Protein AF-A0AAJ7SZJ9-F1 (afdb_monomer_lite)

Secondary structure (DSSP, 8-state):
-------------------SSSSSSTT--------SS-HHHHHHHHHHHHHHHHHT--HHHHHHHHHHHH--SSPPPHHHHHHHHHHHHHHS--SPPPP--PPP-HHHHHHHHHHHHHH-TTS-HHHHHHHHT--HHHHHHHIIIII-SS---SSHHHHTT---------------------------------------------

Sequence (206 aa):
MPRGAKMQPRGAKGKEEAAEEEAGAANATAAVDTSAYSVEERLVASVWVHERRHTGDTLAGLRTRFVARFGREAAPTKASLLKWERKTFATGSVRDLPRCGRASTRRATCAAVAESVRRYPGKSTRQRSAELGVPRSTMKDHIKKDLQGGGEVRQQEDQQRRLPVLYSGSPQSRLEPNTAAPGAAADDVGDGGGAGDAEGTPRLDA

Foldseek 3Di:
DDDDDDDDDDDDDDDPDDPPDPDPPPDPPPQDQPDPDDQVLLVVLLVCLVCCVVVVDDPVNSQVVSCVVPVDPDGDDPVSSVVSNCCCVVPVGSGDDRPDDPDDPLVVLLVLLVVVCVVCVPDDLVRSCVVSVNDSVSSVCSCVPPPVPDDDPPPPVVVVVPDPPPDDDDDDDDDDDDDDDDDDDDDDDDDDDDDDDDDDDDDDDD

Radius of gyration: 37.74 Å; chains: 1; bounding box: 96×103×86 Å

Structure (mmCIF, N/CA/C/O backbone):
data_AF-A0AAJ7SZJ9-F1
#
_entry.id   AF-A0AAJ7SZJ9-F1
#
loop_
_atom_site.group_PDB
_atom_site.id
_atom_site.type_symbol
_atom_site.label_atom_id
_atom_site.label_alt_id
_atom_site.label_comp_id
_atom_site.label_asym_id
_atom_site.label_entity_id
_atom_site.label_seq_id
_atom_site.pdbx_PDB_ins_code
_atom_site.Cartn_x
_atom_site.Cartn_y
_atom_site.Cartn_z
_atom_site.occupancy
_atom_site.B_iso_or_equiv
_atom_site.auth_seq_id
_atom_site.auth_comp_id
_atom_site.auth_asym_id
_atom_site.auth_atom_id
_atom_site.pdbx_PDB_model_num
ATOM 1 N N . MET A 1 1 ? -40.702 -58.062 -15.358 1.00 42.38 1 MET A N 1
ATOM 2 C CA . MET A 1 1 ? -39.792 -58.420 -16.470 1.00 42.38 1 MET A CA 1
ATOM 3 C C . MET A 1 1 ? -38.971 -57.186 -16.846 1.00 42.38 1 MET A C 1
ATOM 5 O O . MET A 1 1 ? -39.561 -56.240 -17.354 1.00 42.38 1 MET A O 1
ATOM 9 N N . PRO A 1 2 ? -37.667 -57.136 -16.518 1.00 56.03 2 PRO A N 1
ATOM 10 C CA . PRO A 1 2 ? -36.808 -55.968 -16.719 1.00 56.03 2 PRO A CA 1
ATOM 11 C C . PRO A 1 2 ? -36.108 -56.006 -18.088 1.00 56.03 2 PRO A C 1
ATOM 13 O O . PRO A 1 2 ? -35.749 -57.078 -18.573 1.00 56.03 2 PRO A O 1
ATOM 16 N N . ARG A 1 3 ? -35.857 -54.842 -18.698 1.00 50.84 3 ARG A N 1
ATOM 17 C CA . ARG A 1 3 ? -34.932 -54.716 -19.835 1.00 50.84 3 ARG A CA 1
ATOM 18 C C . ARG A 1 3 ? -33.984 -53.531 -19.639 1.00 50.84 3 ARG A C 1
ATOM 20 O O . ARG A 1 3 ? -34.345 -52.389 -19.874 1.00 50.84 3 ARG A O 1
ATOM 27 N N . GLY A 1 4 ? -32.756 -53.871 -19.243 1.00 45.97 4 GLY A N 1
ATOM 28 C CA . GLY A 1 4 ? -31.534 -53.381 -19.884 1.00 45.97 4 GLY A CA 1
ATOM 29 C C . GLY A 1 4 ? -31.072 -51.958 -19.582 1.00 45.97 4 GLY A C 1
ATOM 30 O O . GLY A 1 4 ? -31.024 -51.133 -20.489 1.00 45.97 4 GLY A O 1
ATOM 31 N N . ALA A 1 5 ? -30.599 -51.714 -18.359 1.00 52.47 5 ALA A N 1
ATOM 32 C CA . ALA A 1 5 ? -29.667 -50.625 -18.086 1.00 52.47 5 ALA A CA 1
ATOM 33 C C . ALA A 1 5 ? -28.307 -50.933 -18.745 1.00 52.47 5 ALA A C 1
ATOM 35 O O . ALA A 1 5 ? -27.629 -51.890 -18.368 1.00 52.47 5 ALA A O 1
ATOM 36 N N . LYS A 1 6 ? -27.904 -50.135 -19.741 1.00 59.94 6 LYS A N 1
ATOM 37 C CA . LYS A 1 6 ? -26.539 -50.157 -20.286 1.00 59.94 6 LYS A CA 1
ATOM 38 C C . LYS A 1 6 ? -25.666 -49.206 -19.474 1.00 59.94 6 LYS A C 1
ATOM 40 O O . LYS A 1 6 ? -25.685 -47.996 -19.663 1.00 59.94 6 LYS A O 1
ATOM 45 N N . MET A 1 7 ? -24.917 -49.806 -18.560 1.00 52.09 7 MET A N 1
ATOM 46 C CA . MET A 1 7 ? -23.831 -49.208 -17.796 1.00 52.09 7 MET A CA 1
ATOM 47 C C . MET A 1 7 ? -22.624 -49.029 -18.730 1.00 52.09 7 MET A C 1
ATOM 49 O O . MET A 1 7 ? -22.089 -50.015 -19.232 1.00 52.09 7 MET A O 1
ATOM 53 N N . GLN A 1 8 ? -22.222 -47.786 -19.009 1.00 54.16 8 GLN A N 1
ATOM 54 C CA . GLN A 1 8 ? -20.944 -47.497 -19.669 1.00 54.16 8 GLN A CA 1
ATOM 55 C C . GLN A 1 8 ? -19.871 -47.189 -18.612 1.00 54.16 8 GLN A C 1
ATOM 57 O O . GLN A 1 8 ? -20.164 -46.483 -17.643 1.00 54.16 8 GLN A O 1
ATOM 62 N N . PRO A 1 9 ? -18.643 -47.719 -18.757 1.00 53.47 9 PRO A N 1
ATOM 63 C CA . PRO A 1 9 ? -17.587 -47.524 -17.779 1.00 53.47 9 PRO A CA 1
ATOM 64 C C . PRO A 1 9 ? -16.933 -46.142 -17.870 1.00 53.47 9 PRO A C 1
ATOM 66 O O . PRO A 1 9 ? -16.727 -45.563 -18.934 1.00 53.47 9 PRO A O 1
ATOM 69 N N . ARG A 1 10 ? -16.584 -45.674 -16.672 1.00 48.41 10 ARG A N 1
ATOM 70 C CA . ARG A 1 10 ? -15.854 -44.460 -16.310 1.00 48.41 10 ARG A CA 1
ATOM 71 C C . ARG A 1 10 ? -14.581 -44.268 -17.139 1.00 48.41 10 ARG A C 1
ATOM 73 O O . ARG A 1 10 ? -13.606 -44.992 -16.963 1.00 48.41 10 ARG A O 1
ATOM 80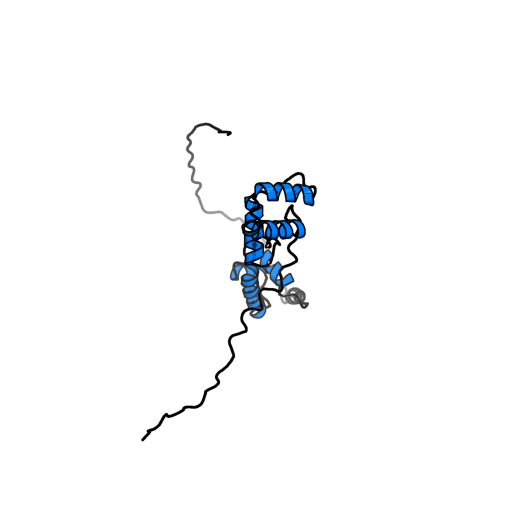 N N . GLY A 1 11 ? -14.570 -43.222 -17.959 1.00 40.56 11 GLY A N 1
ATOM 81 C CA . GLY A 1 11 ? -13.348 -42.630 -18.488 1.00 40.56 11 GLY A CA 1
ATOM 82 C C . GLY A 1 11 ? -12.753 -41.670 -17.464 1.00 40.56 11 GLY A C 1
ATOM 83 O O . GLY A 1 11 ? -13.259 -40.567 -17.279 1.00 40.56 11 GLY A O 1
ATOM 84 N N . ALA A 1 12 ? -11.682 -42.097 -16.800 1.00 51.53 12 ALA A N 1
ATOM 85 C CA . ALA A 1 12 ? -10.757 -41.200 -16.127 1.00 51.53 12 ALA A CA 1
ATOM 86 C C . ALA A 1 12 ? -10.018 -40.370 -17.192 1.00 51.53 12 ALA A C 1
ATOM 88 O O . ALA A 1 12 ? -9.294 -40.923 -18.018 1.00 51.53 12 ALA A O 1
ATOM 89 N N . LYS A 1 13 ? -10.208 -39.051 -17.182 1.00 45.00 13 LYS A N 1
ATOM 90 C CA . LYS A 1 13 ? -9.329 -38.079 -17.845 1.00 45.00 13 LYS A CA 1
ATOM 91 C C . LYS A 1 13 ? -8.899 -37.047 -16.802 1.00 45.00 13 LYS A C 1
ATOM 93 O O . LYS A 1 13 ? -9.700 -36.703 -15.936 1.00 45.00 13 LYS A O 1
ATOM 98 N N . GLY A 1 14 ? -7.611 -36.693 -16.854 1.00 38.97 14 GLY A N 1
ATOM 99 C CA . GLY A 1 14 ? -6.837 -35.926 -15.866 1.00 38.97 14 GLY A CA 1
ATOM 100 C C . GLY A 1 14 ? -7.541 -34.666 -15.360 1.00 38.97 14 GLY A C 1
ATOM 101 O O . GLY A 1 14 ? -8.360 -34.087 -16.056 1.00 38.97 14 GLY A O 1
ATOM 102 N N . LYS A 1 15 ? -7.332 -34.200 -14.126 1.00 44.66 15 LYS A N 1
ATOM 103 C CA . LYS A 1 15 ? -6.090 -34.147 -13.334 1.00 44.66 15 LYS A CA 1
ATOM 104 C C . LYS A 1 15 ? -4.908 -33.534 -14.091 1.00 44.66 15 LYS A C 1
ATOM 106 O O . LYS A 1 15 ? -3.813 -34.070 -14.073 1.00 44.66 15 LYS A O 1
ATOM 111 N N . GLU A 1 16 ? -5.165 -32.404 -14.733 1.00 42.72 16 GLU A N 1
ATOM 112 C CA . GLU A 1 16 ? -4.150 -31.443 -15.167 1.00 42.72 16 GLU A CA 1
ATOM 113 C C . GLU A 1 16 ? -4.841 -30.084 -15.321 1.00 42.72 16 GLU A C 1
ATOM 115 O O . GLU A 1 16 ? -5.282 -29.723 -16.397 1.00 42.72 16 GLU A O 1
ATOM 120 N N . GLU A 1 17 ? -5.061 -29.400 -14.198 1.00 43.12 17 GLU A N 1
ATOM 121 C CA . GLU A 1 17 ? -5.279 -27.944 -14.119 1.00 43.12 17 GLU A CA 1
ATOM 122 C C . GLU A 1 17 ? -5.266 -27.562 -12.630 1.00 43.12 17 GLU A C 1
ATOM 124 O O . GLU A 1 17 ? -6.268 -27.263 -11.988 1.00 43.12 17 GLU A O 1
ATOM 129 N N . ALA A 1 18 ? -4.088 -27.719 -12.033 1.00 39.06 18 ALA A N 1
ATOM 130 C CA . ALA A 1 18 ? -3.741 -27.208 -10.711 1.00 39.06 18 ALA A CA 1
ATOM 131 C C . ALA A 1 18 ? -2.241 -26.896 -10.733 1.00 39.06 18 ALA A C 1
ATOM 133 O O . ALA A 1 18 ? -1.441 -27.570 -10.091 1.00 39.06 18 ALA A O 1
ATOM 134 N N . ALA A 1 19 ? -1.847 -25.953 -11.591 1.00 41.78 19 ALA A N 1
ATOM 135 C CA . ALA A 1 19 ? -0.465 -25.495 -11.708 1.00 41.78 19 ALA A CA 1
ATOM 136 C C . ALA A 1 19 ? -0.382 -24.075 -12.300 1.00 41.78 19 ALA A C 1
ATOM 138 O O . ALA A 1 19 ? 0.468 -23.803 -13.134 1.00 41.78 19 ALA A O 1
ATOM 139 N N . GLU A 1 20 ? -1.253 -23.159 -11.874 1.00 42.53 20 GLU A N 1
ATOM 140 C CA . GLU A 1 20 ? -1.079 -21.717 -12.116 1.00 42.53 20 GLU A CA 1
ATOM 141 C C . GLU A 1 20 ? -1.444 -20.912 -10.856 1.00 42.53 20 GLU A C 1
ATOM 143 O O . GLU A 1 20 ? -2.286 -20.024 -10.882 1.00 42.53 20 GLU A O 1
ATOM 148 N N . GLU A 1 21 ? -0.823 -21.220 -9.712 1.00 44.91 21 GLU A N 1
ATOM 149 C CA . GLU A 1 21 ? -0.920 -20.354 -8.520 1.00 44.91 21 GLU A CA 1
ATOM 150 C C . GLU A 1 21 ? 0.342 -20.392 -7.635 1.00 44.91 21 GLU A C 1
ATOM 152 O O . GLU A 1 21 ? 0.270 -20.317 -6.419 1.00 44.91 21 GLU A O 1
ATOM 157 N N . GLU A 1 22 ? 1.536 -20.524 -8.219 1.00 44.66 22 GLU A N 1
ATOM 158 C CA . GLU A 1 22 ? 2.788 -20.650 -7.439 1.00 44.66 22 GLU A CA 1
ATOM 159 C C . GLU A 1 22 ? 3.960 -19.911 -8.120 1.00 44.66 22 GLU A C 1
ATOM 161 O O . GLU A 1 22 ? 5.079 -20.398 -8.225 1.00 44.66 22 GLU A O 1
ATOM 166 N N . ALA A 1 23 ? 3.713 -18.703 -8.641 1.00 38.69 23 ALA A N 1
ATOM 167 C CA . ALA A 1 23 ? 4.777 -17.860 -9.216 1.00 38.69 23 ALA A CA 1
ATOM 168 C C . ALA A 1 23 ? 4.758 -16.392 -8.742 1.00 38.69 23 ALA A C 1
ATOM 170 O O . ALA A 1 23 ? 5.528 -15.569 -9.238 1.00 38.69 23 ALA A O 1
ATOM 171 N N . GLY A 1 24 ? 3.903 -16.046 -7.772 1.00 35.88 24 GLY A N 1
ATOM 172 C CA . GLY A 1 24 ? 3.790 -14.683 -7.230 1.00 35.88 24 GLY A CA 1
ATOM 173 C C . GLY A 1 24 ? 4.466 -14.453 -5.872 1.00 35.88 24 GLY A C 1
ATOM 174 O O . GLY A 1 24 ? 4.669 -13.305 -5.483 1.00 35.88 24 GLY A O 1
ATOM 175 N N . ALA A 1 25 ? 4.827 -15.511 -5.141 1.00 39.19 25 ALA A N 1
ATOM 176 C CA . ALA A 1 25 ? 5.216 -15.398 -3.730 1.00 39.19 25 ALA A CA 1
ATOM 177 C C . ALA A 1 25 ? 6.708 -15.084 -3.491 1.00 39.19 25 ALA A C 1
ATOM 179 O O . ALA A 1 25 ? 7.088 -14.674 -2.396 1.00 39.19 25 ALA A O 1
ATOM 180 N N . ALA A 1 26 ? 7.570 -15.232 -4.500 1.00 38.69 26 ALA A N 1
ATOM 181 C CA . ALA A 1 26 ? 9.015 -15.322 -4.277 1.00 38.69 26 ALA A CA 1
ATOM 182 C C . ALA A 1 26 ? 9.789 -13.987 -4.248 1.00 38.69 26 ALA A C 1
ATOM 184 O O . ALA A 1 26 ? 11.017 -14.010 -4.245 1.00 38.69 26 ALA A O 1
ATOM 185 N N . ASN A 1 27 ? 9.141 -12.814 -4.226 1.00 45.00 27 ASN A N 1
ATOM 186 C CA . ASN A 1 27 ? 9.906 -11.566 -4.069 1.00 45.00 27 ASN A CA 1
ATOM 187 C C . ASN A 1 27 ? 9.167 -10.412 -3.380 1.00 45.00 27 ASN A C 1
ATOM 189 O O . ASN A 1 27 ? 9.369 -9.240 -3.698 1.00 45.00 27 ASN A O 1
ATOM 193 N N . ALA A 1 28 ? 8.332 -10.725 -2.389 1.00 44.75 28 ALA A N 1
ATOM 194 C CA . ALA A 1 28 ? 7.962 -9.732 -1.389 1.00 44.75 28 ALA A CA 1
ATOM 195 C C . ALA A 1 28 ? 9.144 -9.569 -0.420 1.00 44.75 28 ALA A C 1
ATOM 197 O O . ALA A 1 28 ? 9.142 -10.125 0.677 1.00 44.75 28 ALA A O 1
ATOM 198 N N . THR A 1 29 ? 10.180 -8.831 -0.837 1.00 46.66 29 THR A N 1
ATOM 199 C CA . THR A 1 29 ? 11.183 -8.265 0.080 1.00 46.66 29 THR A CA 1
ATOM 200 C C . THR A 1 29 ? 10.451 -7.762 1.313 1.00 46.66 29 THR A C 1
ATOM 202 O O . THR A 1 29 ? 9.531 -6.960 1.141 1.00 46.66 29 THR A O 1
ATOM 205 N N . ALA A 1 30 ? 10.801 -8.284 2.496 1.00 54.62 30 ALA A N 1
ATOM 206 C CA . ALA A 1 30 ? 10.103 -8.057 3.758 1.00 54.62 30 ALA A CA 1
ATOM 207 C C . ALA A 1 30 ? 9.683 -6.589 3.875 1.00 54.62 30 ALA A C 1
ATOM 209 O O . ALA A 1 30 ? 10.505 -5.724 4.175 1.00 54.62 30 ALA A O 1
ATOM 210 N N . ALA A 1 31 ? 8.423 -6.307 3.533 1.00 61.34 31 ALA A N 1
ATOM 211 C CA . ALA A 1 31 ? 7.922 -4.950 3.497 1.00 61.34 31 ALA A CA 1
ATOM 212 C C . ALA A 1 31 ? 8.041 -4.428 4.924 1.00 61.34 31 ALA A C 1
ATOM 214 O O . ALA A 1 31 ? 7.405 -4.966 5.834 1.00 61.34 31 ALA A O 1
ATOM 215 N N . VAL A 1 32 ? 8.932 -3.455 5.121 1.00 70.69 32 VAL A N 1
ATOM 216 C CA . VAL A 1 32 ? 9.116 -2.824 6.422 1.00 70.69 32 VAL A CA 1
ATOM 217 C C . VAL A 1 32 ? 7.771 -2.222 6.782 1.00 70.69 32 VAL A C 1
ATOM 219 O O . VAL A 1 32 ? 7.216 -1.418 6.035 1.00 70.69 32 VAL A O 1
ATOM 222 N N . ASP A 1 33 ? 7.214 -2.698 7.885 1.00 75.44 33 ASP A N 1
ATOM 223 C CA . ASP A 1 33 ? 5.904 -2.298 8.355 1.00 75.44 33 ASP A CA 1
ATOM 224 C C . ASP A 1 33 ? 5.941 -0.813 8.722 1.00 75.44 33 ASP A C 1
ATOM 226 O O . ASP A 1 33 ? 6.534 -0.425 9.724 1.00 75.44 33 ASP A O 1
ATOM 230 N N . THR A 1 34 ? 5.354 0.037 7.879 1.00 81.06 34 THR A N 1
ATOM 231 C CA . THR A 1 34 ? 5.381 1.498 8.059 1.00 81.06 34 THR A CA 1
ATOM 232 C C . THR A 1 34 ? 4.314 2.002 9.033 1.00 81.06 34 THR A C 1
ATOM 234 O O . THR A 1 34 ? 4.090 3.207 9.143 1.00 81.06 34 THR A O 1
ATOM 237 N N . SER A 1 35 ? 3.586 1.102 9.691 1.00 85.69 35 SER A N 1
ATOM 238 C CA . SER A 1 35 ? 2.516 1.456 10.618 1.00 85.69 35 SER A CA 1
ATOM 239 C C . SER A 1 35 ? 3.066 2.029 11.927 1.00 85.69 35 SER A C 1
ATOM 241 O O . SER A 1 35 ? 3.987 1.482 12.522 1.00 85.69 35 SER A O 1
ATOM 243 N N . ALA A 1 36 ? 2.431 3.092 12.433 1.00 90.44 36 ALA A N 1
ATOM 244 C CA . ALA A 1 36 ? 2.702 3.632 13.773 1.00 90.44 36 ALA A CA 1
ATOM 245 C C . ALA A 1 36 ? 2.335 2.648 14.906 1.00 90.44 36 ALA A C 1
ATOM 247 O O . ALA A 1 36 ? 2.812 2.774 16.037 1.00 90.44 36 ALA A O 1
ATOM 248 N N . TYR A 1 37 ? 1.473 1.680 14.586 1.00 92.12 37 TYR A N 1
ATOM 249 C CA . TYR A 1 37 ? 1.047 0.606 15.474 1.00 92.12 37 TYR A CA 1
ATOM 250 C C . TYR A 1 37 ? 1.741 -0.698 15.107 1.00 92.12 37 TYR A C 1
ATOM 252 O O . TYR A 1 37 ? 1.820 -1.041 13.921 1.00 92.12 37 TYR A O 1
ATOM 260 N N . SER A 1 38 ? 2.177 -1.435 16.122 1.00 93.25 38 SER A N 1
ATOM 261 C CA . SER A 1 38 ? 2.821 -2.731 15.960 1.00 93.25 38 SER A CA 1
ATOM 262 C C . SER A 1 38 ? 1.859 -3.767 15.366 1.00 93.25 38 SER A C 1
ATOM 264 O O . SER A 1 38 ? 0.634 -3.602 15.331 1.00 93.25 38 SER A O 1
ATOM 266 N N . VAL A 1 39 ? 2.421 -4.870 14.873 1.00 93.75 39 VAL A N 1
ATOM 267 C CA . VAL A 1 39 ? 1.649 -6.021 14.380 1.00 93.75 39 VAL A CA 1
ATOM 268 C C . VAL A 1 39 ? 0.711 -6.552 15.471 1.00 93.75 39 VAL A C 1
ATOM 270 O O . VAL A 1 39 ? -0.467 -6.777 15.203 1.00 93.75 39 VAL A O 1
ATOM 273 N N . GLU A 1 40 ? 1.205 -6.685 16.702 1.00 94.56 40 GLU A N 1
ATOM 274 C CA . GLU A 1 40 ? 0.433 -7.182 17.847 1.00 94.56 40 GLU A CA 1
ATOM 275 C C . GLU A 1 40 ? -0.733 -6.258 18.204 1.00 94.56 40 GLU A C 1
ATOM 277 O O . GLU A 1 40 ? -1.863 -6.718 18.363 1.00 94.56 40 GLU A O 1
ATOM 282 N N . GLU A 1 41 ? -0.484 -4.947 18.265 1.00 95.12 41 GLU A N 1
ATOM 283 C CA . GLU A 1 41 ? -1.512 -3.943 18.552 1.00 95.12 41 GLU A CA 1
ATOM 284 C C . GLU A 1 41 ? -2.665 -4.025 17.550 1.00 95.12 41 GLU A C 1
ATOM 286 O O . GLU A 1 41 ? -3.838 -4.039 17.933 1.00 95.12 41 GLU A O 1
ATOM 291 N N . ARG A 1 42 ? -2.338 -4.127 16.258 1.00 95.62 42 ARG A N 1
ATOM 292 C CA . ARG A 1 42 ? -3.337 -4.218 15.188 1.00 95.62 42 ARG A CA 1
ATOM 293 C C . ARG A 1 42 ? -4.092 -5.539 15.209 1.00 95.62 42 ARG A C 1
ATOM 295 O O . ARG A 1 42 ? -5.297 -5.527 14.957 1.00 95.62 42 ARG A O 1
ATOM 302 N N . LEU A 1 43 ? -3.430 -6.653 15.524 1.00 96.12 43 LEU A N 1
ATOM 303 C CA . LEU A 1 43 ? -4.079 -7.962 15.655 1.00 96.12 43 LEU A CA 1
ATOM 304 C C . LEU A 1 43 ? -5.074 -7.972 16.812 1.00 96.12 43 LEU A C 1
ATOM 306 O O . LEU A 1 43 ? -6.248 -8.270 16.602 1.00 96.12 43 LEU A O 1
ATOM 310 N N . VAL A 1 44 ? -4.635 -7.579 18.009 1.00 96.38 44 VAL A N 1
ATOM 311 C CA . VAL A 1 44 ? -5.490 -7.539 19.205 1.00 96.38 44 VAL A CA 1
ATOM 312 C C . VAL A 1 44 ? -6.685 -6.616 18.978 1.00 96.38 44 VAL A C 1
ATOM 314 O O . VAL A 1 44 ? -7.825 -7.000 19.239 1.00 96.38 44 VAL A O 1
ATOM 317 N N . ALA A 1 45 ? -6.446 -5.425 18.423 1.00 95.62 45 ALA A N 1
ATOM 318 C CA . ALA A 1 45 ? -7.517 -4.499 18.083 1.00 95.62 45 ALA A CA 1
ATOM 319 C C . ALA A 1 45 ? -8.499 -5.097 17.063 1.00 95.62 45 ALA A C 1
ATOM 321 O O . ALA A 1 45 ? -9.706 -4.950 17.229 1.00 95.62 45 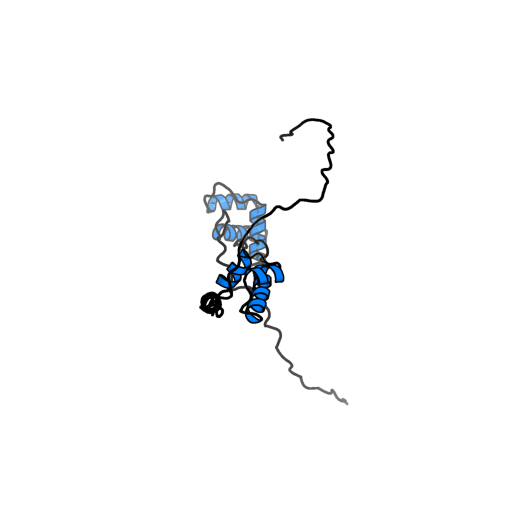ALA A O 1
ATOM 322 N N . SER A 1 46 ? -8.005 -5.790 16.033 1.00 96.62 46 SER A N 1
ATOM 323 C CA . SER A 1 46 ? -8.850 -6.432 15.017 1.00 96.62 46 SER A CA 1
ATOM 324 C C . SER A 1 46 ? -9.767 -7.489 15.622 1.00 96.62 46 SER A C 1
ATOM 326 O O . SER A 1 46 ? -10.960 -7.490 15.326 1.00 96.62 46 SER A O 1
ATOM 328 N N . VAL A 1 47 ? -9.232 -8.343 16.499 1.00 96.75 47 VAL A N 1
ATOM 329 C CA . VAL A 1 47 ? -10.004 -9.386 17.191 1.00 96.75 47 VAL A CA 1
ATOM 330 C C . VAL A 1 47 ? -11.094 -8.759 18.051 1.00 96.75 47 VAL A C 1
ATOM 332 O O . VAL A 1 47 ? -12.266 -9.084 17.886 1.00 96.75 47 VAL A O 1
ATOM 335 N N . TRP A 1 48 ? -10.758 -7.779 18.891 1.00 96.75 48 TRP A N 1
ATOM 336 C CA . TRP A 1 48 ? -11.768 -7.142 19.736 1.00 96.75 48 TRP A CA 1
ATOM 337 C C . TRP A 1 48 ? -12.860 -6.424 18.929 1.00 96.75 48 TRP A C 1
ATOM 339 O O . TRP A 1 48 ? -14.040 -6.466 19.273 1.00 96.75 48 TRP A O 1
ATOM 349 N N . VAL A 1 49 ? -12.483 -5.776 17.823 1.00 96.56 49 VAL A N 1
ATOM 350 C CA . VAL A 1 49 ? -13.419 -5.108 16.907 1.00 96.56 49 VAL A CA 1
ATOM 351 C C . VAL A 1 49 ? -14.352 -6.118 16.236 1.00 96.56 49 VAL A C 1
ATOM 353 O O . VAL A 1 49 ? -15.510 -5.767 15.997 1.00 96.56 49 VAL A O 1
ATOM 356 N N . HIS A 1 50 ? -13.881 -7.335 15.958 1.00 96.19 50 HIS A N 1
ATOM 357 C CA . HIS A 1 50 ? -14.659 -8.427 15.374 1.00 96.19 50 HIS A CA 1
ATOM 358 C C . HIS A 1 50 ? -15.601 -9.087 16.384 1.00 96.19 50 HIS A C 1
ATOM 360 O O . HIS A 1 50 ? -16.741 -9.414 16.050 1.00 96.19 50 HIS A O 1
ATOM 366 N N . GLU A 1 51 ? -15.146 -9.243 17.625 1.00 95.69 51 GLU A N 1
ATOM 367 C CA . GLU A 1 51 ? -15.902 -9.856 18.719 1.00 95.69 51 GLU A CA 1
ATOM 368 C C . GLU A 1 51 ? -16.941 -8.916 19.332 1.00 95.69 51 GLU A C 1
ATOM 370 O O . GLU A 1 51 ? -17.887 -9.377 19.964 1.00 95.69 51 GLU A O 1
ATOM 375 N N . ARG A 1 52 ? -16.839 -7.599 19.104 1.00 94.56 52 ARG A N 1
ATOM 376 C CA . ARG A 1 52 ? -17.733 -6.599 19.717 1.00 94.56 52 ARG A CA 1
ATOM 377 C C . ARG A 1 52 ? -19.228 -6.876 19.517 1.00 94.56 52 ARG A C 1
ATOM 379 O O . ARG A 1 52 ? -20.037 -6.505 20.356 1.00 94.56 52 ARG A O 1
ATOM 386 N N . ARG A 1 53 ? -19.596 -7.528 18.407 1.00 90.31 53 ARG A N 1
ATOM 387 C CA . ARG A 1 53 ? -20.979 -7.941 18.094 1.00 90.31 53 ARG A CA 1
ATOM 388 C C . ARG A 1 53 ? -21.506 -9.038 19.023 1.00 90.31 53 ARG A C 1
ATOM 390 O O . ARG A 1 53 ? -22.713 -9.157 19.169 1.00 90.31 53 ARG A O 1
ATOM 397 N N . HIS A 1 54 ? -20.614 -9.797 19.649 1.00 89.88 54 HIS A N 1
ATOM 398 C CA . HIS A 1 54 ? -20.933 -10.820 20.641 1.00 89.88 54 HIS A CA 1
ATOM 399 C C . HIS A 1 54 ? -20.826 -10.276 22.072 1.00 89.88 54 HIS A C 1
ATOM 401 O O . HIS A 1 54 ? -21.635 -10.635 22.918 1.00 89.88 54 HIS A O 1
ATOM 407 N N . THR A 1 55 ? -19.880 -9.368 22.329 1.00 90.88 55 THR A N 1
ATOM 408 C CA . THR A 1 55 ? -19.650 -8.782 23.664 1.00 90.88 55 THR A CA 1
ATOM 409 C C . THR A 1 55 ? -20.553 -7.576 23.969 1.00 90.88 55 THR A C 1
ATOM 411 O O . THR A 1 55 ? -20.670 -7.171 25.119 1.00 90.88 55 THR A O 1
ATOM 414 N N . GLY A 1 56 ? -21.187 -6.972 22.957 1.00 89.25 56 GLY A N 1
ATOM 415 C CA . GLY A 1 56 ? -21.954 -5.725 23.106 1.00 89.25 56 GLY A CA 1
ATOM 416 C C . GLY A 1 56 ? -21.077 -4.474 23.255 1.00 89.25 56 GLY A C 1
ATOM 417 O O . GLY A 1 56 ? -21.565 -3.406 23.618 1.00 89.25 56 GLY A O 1
ATOM 418 N N . ASP A 1 57 ? -19.780 -4.597 22.973 1.00 90.38 57 ASP A N 1
ATOM 419 C CA . ASP A 1 57 ? -18.800 -3.539 23.193 1.00 90.38 57 ASP A CA 1
ATOM 420 C C . ASP A 1 57 ? -18.899 -2.441 22.120 1.00 90.38 57 ASP A C 1
ATOM 422 O O . ASP A 1 57 ? -19.102 -2.696 20.925 1.00 90.38 57 ASP A O 1
ATOM 426 N N . THR A 1 58 ? -18.703 -1.185 22.524 1.00 94.81 58 THR A N 1
ATOM 427 C CA . THR A 1 58 ? -18.681 -0.060 21.579 1.00 94.81 58 THR A CA 1
ATOM 428 C C . THR A 1 58 ? -17.265 0.218 21.079 1.00 94.81 58 THR A C 1
ATOM 430 O O . THR A 1 58 ? -16.268 -0.045 21.749 1.00 94.81 58 THR A O 1
ATOM 433 N N . LEU A 1 59 ? -17.147 0.837 19.900 1.00 94.31 59 LEU A N 1
ATOM 434 C CA . LEU A 1 59 ? -15.845 1.274 19.378 1.00 94.31 59 LEU A CA 1
ATOM 435 C C . LEU A 1 59 ? -15.162 2.317 20.277 1.00 94.31 59 LEU A C 1
ATOM 437 O O . LEU A 1 59 ? -13.940 2.409 20.267 1.00 94.31 59 LEU A O 1
ATOM 441 N N . ALA A 1 60 ? -15.932 3.094 21.045 1.00 94.06 60 ALA A N 1
ATOM 442 C CA . ALA A 1 60 ? -15.385 4.021 22.030 1.00 94.06 60 ALA A CA 1
ATOM 443 C C . ALA A 1 60 ? -14.762 3.262 23.213 1.00 94.06 60 ALA A C 1
ATOM 445 O O . ALA A 1 60 ? -13.600 3.503 23.535 1.00 94.06 60 ALA A O 1
ATOM 446 N N . GLY A 1 61 ? -15.480 2.283 23.777 1.00 94.19 61 GLY A N 1
ATOM 447 C CA . GLY A 1 61 ? -14.962 1.417 24.843 1.00 94.19 61 GLY A CA 1
ATOM 448 C C . GLY A 1 61 ? -13.702 0.659 24.420 1.00 94.19 61 GLY A C 1
ATOM 449 O O . GLY A 1 61 ? -12.711 0.635 25.148 1.00 94.19 61 GLY A O 1
ATOM 450 N N . LEU A 1 62 ? -13.680 0.154 23.185 1.00 94.19 62 LEU A N 1
ATOM 451 C CA . LEU A 1 62 ? -12.504 -0.495 22.601 1.00 94.19 62 LEU A CA 1
ATOM 452 C C . LEU A 1 62 ? -11.284 0.420 22.517 1.00 94.19 62 LEU A C 1
ATOM 454 O O . LEU A 1 62 ? -10.170 -0.027 22.779 1.00 94.19 62 LEU A O 1
ATOM 458 N N . ARG A 1 63 ? -11.470 1.697 22.172 1.00 94.62 63 ARG A N 1
ATOM 459 C CA . ARG A 1 63 ? -10.372 2.674 22.137 1.00 94.62 63 ARG A CA 1
ATOM 460 C C . ARG A 1 63 ? -9.820 2.945 23.530 1.00 94.62 63 ARG A C 1
ATOM 462 O O . ARG A 1 63 ? -8.603 2.965 23.687 1.00 94.62 63 ARG A O 1
ATOM 469 N N . THR A 1 64 ? -10.687 3.079 24.531 1.00 94.56 64 THR A N 1
ATOM 470 C CA . THR A 1 64 ? -10.267 3.215 25.934 1.00 94.56 64 THR A CA 1
ATOM 471 C C . THR A 1 64 ? -9.499 1.979 26.398 1.00 94.56 64 THR A C 1
ATOM 473 O O . THR A 1 64 ? -8.407 2.099 26.948 1.00 94.56 64 THR A O 1
ATOM 476 N N . ARG A 1 65 ? -10.009 0.778 26.100 1.00 94.38 65 ARG A N 1
ATOM 477 C CA . ARG A 1 65 ? -9.348 -0.493 26.425 1.00 94.38 65 ARG A CA 1
ATOM 478 C C . ARG A 1 65 ? -8.002 -0.646 25.715 1.00 94.38 65 ARG A C 1
ATOM 480 O O . ARG A 1 65 ? -7.062 -1.183 26.294 1.00 94.38 65 ARG A O 1
ATOM 487 N N . PHE A 1 66 ? -7.899 -0.165 24.478 1.00 95.25 66 PHE A N 1
ATOM 488 C CA . PHE A 1 66 ? -6.655 -0.167 23.712 1.00 95.25 66 PHE A CA 1
ATOM 489 C C . PHE A 1 66 ? -5.592 0.711 24.379 1.00 95.25 66 PHE A C 1
ATOM 491 O O . PHE A 1 66 ? -4.482 0.243 24.618 1.00 95.25 66 PHE A O 1
ATOM 498 N N . VAL A 1 67 ? -5.946 1.950 24.736 1.00 94.69 67 VAL A N 1
ATOM 499 C CA . VAL A 1 67 ? -5.049 2.871 25.454 1.00 94.69 67 VAL A CA 1
ATOM 500 C C . VAL A 1 67 ? -4.625 2.278 26.795 1.00 94.69 67 VAL A C 1
ATOM 502 O O . VAL A 1 67 ? -3.434 2.231 27.085 1.00 94.69 67 VAL A O 1
ATOM 505 N N . ALA A 1 68 ? -5.573 1.743 27.567 1.00 94.69 68 ALA A N 1
ATOM 506 C CA . ALA A 1 68 ? -5.292 1.127 28.861 1.00 94.69 68 ALA A CA 1
ATOM 507 C C . ALA A 1 68 ? -4.360 -0.093 28.756 1.00 94.69 68 ALA A C 1
ATOM 509 O O . ALA A 1 68 ? -3.523 -0.301 29.627 1.00 94.69 68 ALA A O 1
ATOM 510 N N . ARG A 1 69 ? -4.484 -0.899 27.691 1.00 94.62 69 ARG A N 1
ATOM 511 C CA . ARG A 1 69 ? -3.644 -2.088 27.486 1.00 94.62 69 ARG A CA 1
ATOM 512 C C . ARG A 1 69 ? -2.232 -1.750 27.013 1.00 94.62 69 ARG A C 1
ATOM 514 O O . ARG A 1 69 ? -1.292 -2.395 27.460 1.00 94.62 69 ARG A O 1
ATOM 521 N N . PHE A 1 70 ? -2.098 -0.819 26.070 1.00 93.88 70 PHE A N 1
ATOM 522 C CA . PHE A 1 70 ? -0.830 -0.558 25.377 1.00 93.88 70 PHE A CA 1
ATOM 523 C C . PHE A 1 70 ? -0.112 0.713 25.854 1.00 93.88 70 PHE A C 1
ATOM 525 O O . PHE A 1 70 ? 0.974 1.007 25.366 1.00 93.88 70 PHE A O 1
ATOM 532 N N . GLY A 1 71 ? -0.700 1.487 26.773 1.00 91.19 71 GLY A N 1
ATOM 533 C CA . GLY A 1 71 ? -0.103 2.726 27.290 1.00 91.19 71 GLY A CA 1
ATOM 534 C C . GLY A 1 71 ? 0.092 3.808 26.223 1.00 91.19 71 GLY A C 1
ATOM 535 O O . GLY A 1 71 ? 0.942 4.682 26.366 1.00 91.19 71 GLY A O 1
ATOM 536 N N . ARG A 1 72 ? -0.656 3.733 25.116 1.00 85.88 72 ARG A N 1
ATOM 537 C CA . ARG A 1 72 ? -0.554 4.665 23.986 1.00 85.88 72 ARG A CA 1
ATOM 538 C C . ARG A 1 72 ? -1.353 5.927 24.279 1.00 85.88 72 ARG A C 1
ATOM 540 O O . ARG A 1 72 ? -2.551 5.842 24.515 1.00 85.88 72 ARG A O 1
ATOM 547 N N . GLU A 1 73 ? -0.729 7.091 24.151 1.00 79.44 73 GLU A N 1
ATOM 548 C CA . GLU A 1 73 ? -1.424 8.379 24.282 1.00 79.44 73 GLU A CA 1
ATOM 549 C C . GLU A 1 73 ? -2.443 8.598 23.147 1.00 79.44 73 GLU A C 1
ATOM 551 O O . GLU A 1 73 ? -3.557 9.074 23.362 1.00 79.44 73 GLU A O 1
ATOM 556 N N . ALA A 1 74 ? -2.104 8.157 21.931 1.00 83.44 74 ALA A N 1
ATOM 557 C CA . ALA A 1 74 ? -2.985 8.234 20.772 1.00 83.44 74 ALA A CA 1
ATOM 558 C C . ALA A 1 74 ? -3.754 6.921 20.553 1.00 83.44 74 ALA A C 1
ATOM 560 O O . ALA A 1 74 ? -3.189 5.901 20.152 1.00 83.44 74 ALA A O 1
ATOM 561 N N . ALA A 1 75 ? -5.074 6.960 20.752 1.00 88.94 75 ALA A N 1
ATOM 562 C CA . ALA A 1 75 ? -5.951 5.843 20.411 1.00 88.94 75 ALA A CA 1
ATOM 563 C C . ALA A 1 75 ? -6.150 5.723 18.883 1.00 88.94 75 ALA A C 1
ATOM 565 O O . ALA A 1 75 ? -6.421 6.741 18.231 1.00 88.94 75 ALA A O 1
ATOM 566 N N . PRO A 1 76 ? -6.172 4.502 18.314 1.00 93.19 76 PRO A N 1
ATOM 567 C CA . PRO A 1 76 ? -6.482 4.276 16.907 1.00 93.19 76 PRO A CA 1
ATOM 568 C C . PRO A 1 76 ? -7.816 4.898 16.504 1.00 93.19 76 PRO A C 1
ATOM 570 O O . PRO A 1 76 ? -8.803 4.814 17.237 1.00 93.19 76 PRO A O 1
ATOM 573 N N . THR A 1 77 ? -7.880 5.494 15.314 1.00 95.19 77 THR A N 1
ATOM 574 C CA . THR A 1 77 ? -9.144 6.032 14.803 1.00 95.19 77 THR A CA 1
ATOM 575 C C . THR A 1 77 ? -10.155 4.907 14.563 1.00 95.19 77 THR A C 1
ATOM 577 O O . THR A 1 77 ? -9.792 3.767 14.265 1.00 95.19 77 THR A O 1
ATOM 580 N N . LYS A 1 78 ? -11.454 5.233 14.627 1.00 95.12 78 LYS A N 1
ATOM 581 C CA . LYS A 1 78 ? -12.535 4.291 14.284 1.00 95.12 78 LYS A CA 1
ATOM 582 C C . LYS A 1 78 ? -12.329 3.666 12.898 1.00 95.12 78 LYS A C 1
ATOM 584 O O . LYS A 1 78 ? -12.552 2.472 12.723 1.00 95.12 78 LYS A O 1
ATOM 589 N N . ALA A 1 79 ? -11.886 4.464 11.928 1.00 95.81 79 ALA A N 1
ATOM 590 C CA . ALA A 1 79 ? -11.615 3.995 10.576 1.00 95.81 79 ALA A CA 1
ATOM 591 C C . ALA A 1 79 ? -10.457 2.986 10.537 1.00 95.81 79 ALA A C 1
ATOM 593 O O . ALA A 1 79 ? -10.588 1.953 9.883 1.00 95.81 79 ALA A O 1
ATOM 594 N N . SER A 1 80 ? -9.365 3.241 11.267 1.00 94.62 80 SER A N 1
ATOM 595 C CA . SER A 1 80 ? -8.231 2.313 11.360 1.00 94.62 80 SER A CA 1
ATOM 596 C C . SER A 1 80 ? -8.636 0.981 11.984 1.00 94.62 80 SER A C 1
ATOM 598 O O . SER A 1 80 ? -8.335 -0.059 11.410 1.00 94.62 80 SER A O 1
ATOM 600 N N . LEU A 1 81 ? -9.394 1.004 13.085 1.00 95.31 81 LEU A N 1
ATOM 601 C CA . LEU A 1 81 ? -9.906 -0.205 13.742 1.00 95.31 81 LEU A CA 1
ATOM 602 C C . LEU A 1 81 ? -10.733 -1.078 12.785 1.00 95.31 81 LEU A C 1
ATOM 604 O O . LEU A 1 81 ? -10.481 -2.272 12.650 1.00 95.31 81 LEU A O 1
ATOM 608 N N . LEU A 1 82 ? -11.682 -0.470 12.065 1.00 95.94 82 LEU A N 1
ATOM 609 C CA . LEU A 1 82 ? -12.511 -1.176 11.080 1.00 95.94 82 LEU A CA 1
ATOM 610 C C . LEU A 1 82 ? -11.726 -1.608 9.834 1.00 95.94 82 LEU A C 1
ATOM 612 O O . LEU A 1 82 ? -12.095 -2.571 9.166 1.00 95.94 82 LEU A O 1
ATOM 616 N N . LYS A 1 83 ? -10.671 -0.877 9.462 1.00 95.69 83 LYS A N 1
ATOM 617 C CA . LYS A 1 83 ? -9.780 -1.265 8.364 1.00 95.69 83 LYS A CA 1
ATOM 618 C C . LYS A 1 83 ? -8.957 -2.490 8.751 1.00 95.69 83 LYS A C 1
ATOM 620 O O . LYS A 1 83 ? -8.839 -3.397 7.934 1.00 95.69 83 LYS A O 1
ATOM 625 N N . TRP A 1 84 ? -8.404 -2.519 9.962 1.00 95.81 84 TRP A N 1
ATOM 626 C CA . TRP A 1 84 ? -7.619 -3.652 10.443 1.00 95.81 84 TRP A CA 1
ATOM 627 C C . TRP A 1 84 ? -8.478 -4.897 10.611 1.00 95.81 84 TRP A C 1
ATOM 629 O O . TRP A 1 84 ? -8.077 -5.940 10.112 1.00 95.81 84 TRP A O 1
ATOM 639 N N . GLU A 1 85 ? -9.675 -4.786 11.194 1.00 96.44 85 GLU A N 1
ATOM 640 C CA . GLU A 1 85 ? -10.591 -5.926 11.318 1.00 96.44 85 GLU A CA 1
ATOM 641 C C . GLU A 1 85 ? -10.933 -6.514 9.947 1.00 96.44 85 GLU A C 1
ATOM 643 O O . GLU A 1 85 ? -10.588 -7.663 9.674 1.00 96.44 85 GLU A O 1
ATOM 648 N N . ARG A 1 86 ? -11.480 -5.707 9.031 1.00 96.75 86 ARG A N 1
ATOM 649 C CA . ARG A 1 86 ? -11.833 -6.189 7.688 1.00 96.75 86 ARG A CA 1
ATOM 650 C C . ARG A 1 86 ? -10.656 -6.826 6.966 1.00 96.75 86 ARG A C 1
ATOM 652 O O . ARG A 1 86 ? -10.813 -7.874 6.358 1.00 96.75 86 ARG A O 1
ATOM 659 N N . LYS A 1 87 ? -9.477 -6.204 7.033 1.00 95.31 87 LYS A N 1
ATOM 660 C CA . LYS A 1 87 ? -8.272 -6.724 6.383 1.00 95.31 87 LYS A CA 1
ATOM 661 C C . LYS A 1 87 ? -7.841 -8.053 7.001 1.00 95.31 87 LYS A C 1
ATOM 663 O O . LYS A 1 87 ? -7.682 -9.019 6.273 1.00 95.31 87 LYS A O 1
ATOM 668 N N . THR A 1 88 ? -7.714 -8.115 8.322 1.00 96.12 88 THR A N 1
ATOM 669 C CA . THR A 1 88 ? -7.237 -9.308 9.036 1.00 96.12 88 THR A CA 1
ATOM 670 C C . THR A 1 88 ? -8.147 -10.502 8.798 1.00 96.12 88 THR A C 1
ATOM 672 O O . THR A 1 88 ? -7.654 -11.587 8.526 1.00 96.12 88 THR A O 1
ATOM 675 N N . PHE A 1 89 ? -9.466 -10.309 8.839 1.00 95.62 89 PHE A N 1
ATOM 676 C CA . PHE A 1 89 ? -10.415 -11.405 8.637 1.00 95.62 89 PHE A CA 1
ATOM 677 C C . PHE A 1 89 ? -10.645 -11.755 7.162 1.00 95.62 89 PHE A C 1
ATOM 679 O O . PHE A 1 89 ? -11.037 -12.880 6.874 1.00 95.62 89 PHE A O 1
ATOM 686 N N . ALA A 1 90 ? -10.378 -10.841 6.223 1.00 95.94 90 ALA A N 1
ATOM 687 C CA . ALA A 1 90 ? -10.453 -11.143 4.793 1.00 95.94 90 ALA A CA 1
ATOM 688 C C . ALA A 1 90 ? -9.179 -11.809 4.251 1.00 95.94 90 ALA A C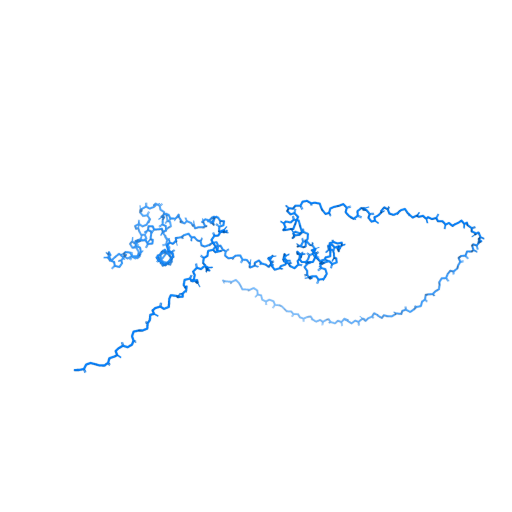 1
ATOM 690 O O . ALA A 1 90 ? -9.272 -12.685 3.399 1.00 95.94 90 ALA A O 1
ATOM 691 N N . THR A 1 91 ? -7.993 -11.385 4.702 1.00 94.25 91 THR A N 1
ATOM 692 C CA . THR A 1 91 ? -6.704 -11.831 4.135 1.00 94.25 91 THR A CA 1
ATOM 693 C C . THR A 1 91 ? -5.848 -12.654 5.093 1.00 94.25 91 THR A C 1
ATOM 695 O O . THR A 1 91 ? -4.813 -13.169 4.682 1.00 94.25 91 THR A O 1
ATOM 698 N N . GLY A 1 92 ? -6.206 -12.732 6.377 1.00 94.94 92 GLY A N 1
ATOM 699 C CA . GLY A 1 92 ? -5.374 -13.349 7.415 1.00 94.94 92 GLY A CA 1
ATOM 700 C C . GLY A 1 92 ? -4.144 -12.523 7.812 1.00 94.94 92 GLY A C 1
ATOM 701 O O . GLY A 1 92 ? -3.338 -12.982 8.617 1.00 94.94 92 GLY A O 1
ATOM 702 N N . SER A 1 93 ? -3.964 -11.310 7.268 1.00 92.31 93 SER A N 1
ATOM 703 C CA . SER A 1 93 ? -2.756 -10.504 7.477 1.00 92.31 93 SER A CA 1
ATOM 704 C C . SER A 1 93 ? -3.058 -9.070 7.902 1.00 92.31 93 SER A C 1
ATOM 706 O O . SER A 1 93 ? -3.796 -8.335 7.245 1.00 92.31 93 SER A O 1
ATOM 708 N N . VAL A 1 94 ? -2.395 -8.622 8.971 1.00 92.06 94 VAL A N 1
ATOM 709 C CA . VAL A 1 94 ? -2.409 -7.213 9.405 1.00 92.06 94 VAL A CA 1
ATOM 710 C C . VAL A 1 94 ? -1.363 -6.355 8.699 1.00 92.06 94 VAL A C 1
ATOM 712 O O . VAL A 1 94 ? -1.541 -5.138 8.605 1.00 92.06 94 VAL A O 1
ATOM 715 N N . ARG A 1 95 ? -0.293 -6.963 8.171 1.00 90.50 95 ARG A N 1
ATOM 716 C CA . ARG A 1 95 ? 0.872 -6.247 7.627 1.00 90.50 95 ARG A CA 1
ATOM 717 C C . ARG A 1 95 ? 0.501 -5.402 6.431 1.00 90.50 95 ARG A C 1
ATOM 719 O O . ARG A 1 95 ? -0.265 -5.840 5.573 1.00 90.50 95 ARG A O 1
ATOM 726 N N . ASP A 1 96 ? 1.015 -4.180 6.373 1.00 85.81 96 ASP A N 1
ATOM 727 C CA . ASP A 1 96 ? 0.760 -3.309 5.234 1.00 85.81 96 ASP A CA 1
ATOM 728 C C . ASP A 1 96 ? 1.340 -3.898 3.956 1.00 85.81 96 ASP A C 1
ATOM 730 O O . ASP A 1 96 ? 2.420 -4.488 3.945 1.00 85.81 96 ASP A O 1
ATOM 734 N N . LEU A 1 97 ? 0.553 -3.794 2.885 1.00 81.12 97 LEU A N 1
ATOM 735 C CA . LEU A 1 97 ? 1.005 -4.242 1.584 1.00 81.12 97 LEU A CA 1
ATOM 736 C C . LEU A 1 97 ? 2.161 -3.324 1.172 1.00 81.12 97 LEU A C 1
ATOM 738 O O . LEU A 1 97 ? 2.048 -2.108 1.388 1.00 81.12 97 LEU A O 1
ATOM 742 N N . PRO A 1 98 ? 3.250 -3.856 0.588 1.00 79.12 98 PRO A N 1
ATOM 743 C CA . PRO A 1 98 ? 4.274 -3.007 0.007 1.00 79.12 98 PRO A CA 1
ATOM 744 C C . PRO A 1 98 ? 3.604 -1.977 -0.899 1.00 79.12 98 PRO A C 1
ATOM 746 O O . PRO A 1 98 ? 2.704 -2.301 -1.680 1.00 79.12 98 PRO A O 1
ATOM 749 N N . ARG A 1 99 ? 4.008 -0.714 -0.748 1.00 78.81 99 ARG A N 1
ATOM 750 C CA . ARG A 1 99 ? 3.461 0.376 -1.551 1.00 78.81 99 ARG A CA 1
ATOM 751 C C . ARG A 1 99 ? 3.636 0.005 -3.019 1.00 78.81 99 ARG A C 1
ATOM 753 O O . ARG A 1 99 ? 4.760 -0.253 -3.448 1.00 78.81 99 ARG A O 1
ATOM 760 N N . CYS A 1 100 ? 2.539 -0.037 -3.775 1.00 76.94 100 CYS A N 1
ATOM 761 C CA . CYS A 1 100 ? 2.639 -0.257 -5.210 1.00 76.94 100 CYS A CA 1
ATOM 762 C C . CYS A 1 100 ? 3.467 0.891 -5.803 1.00 76.94 100 CYS A C 1
ATOM 764 O O . CYS A 1 100 ? 3.094 2.064 -5.740 1.00 76.94 100 CYS A O 1
ATOM 766 N N . GLY A 1 101 ? 4.668 0.559 -6.271 1.00 84.50 101 GLY A N 1
ATOM 767 C CA . GLY A 1 101 ? 5.514 1.496 -6.993 1.00 84.50 101 GLY A CA 1
ATOM 768 C C . GLY A 1 101 ? 4.991 1.712 -8.410 1.00 84.50 101 GLY A C 1
ATOM 769 O O . GLY A 1 101 ? 4.023 1.088 -8.848 1.00 84.50 101 GLY A O 1
ATOM 770 N N . ARG A 1 102 ? 5.683 2.568 -9.166 1.00 86.25 102 ARG A N 1
ATOM 771 C CA . ARG A 1 102 ? 5.466 2.660 -10.612 1.00 86.25 102 ARG A CA 1
ATOM 772 C C . ARG A 1 102 ? 5.725 1.290 -11.243 1.00 86.25 102 ARG A C 1
ATOM 774 O O . ARG A 1 102 ? 6.764 0.687 -10.973 1.00 86.25 102 ARG A O 1
ATOM 781 N N . ALA A 1 103 ? 4.811 0.825 -12.095 1.00 82.31 103 ALA A N 1
ATOM 782 C CA . ALA A 1 103 ? 5.007 -0.408 -12.848 1.00 82.31 103 ALA A CA 1
ATOM 783 C C . ALA A 1 103 ? 6.342 -0.351 -13.608 1.00 82.31 103 ALA A C 1
ATOM 785 O O . ALA A 1 103 ? 6.638 0.618 -14.312 1.00 82.31 103 ALA A O 1
ATOM 786 N N . SER A 1 104 ? 7.172 -1.376 -13.424 1.00 83.69 104 SER A N 1
ATOM 787 C CA . SER A 1 104 ? 8.491 -1.430 -14.043 1.00 83.69 104 SER A CA 1
ATOM 788 C C . SER A 1 104 ? 8.380 -1.902 -15.490 1.00 83.69 104 SER A C 1
ATOM 790 O O . SER A 1 104 ? 7.926 -3.014 -15.749 1.00 83.69 104 SER A O 1
ATOM 792 N N . THR A 1 105 ? 8.859 -1.093 -16.437 1.00 86.75 105 THR A N 1
ATOM 793 C CA . THR A 1 105 ? 8.999 -1.484 -17.853 1.00 86.75 105 THR A CA 1
ATOM 794 C C . THR A 1 105 ? 10.262 -2.308 -18.120 1.00 86.75 105 THR A C 1
ATOM 796 O O . THR A 1 105 ? 10.448 -2.806 -19.230 1.00 86.75 105 THR A O 1
ATOM 799 N N . ARG A 1 106 ? 11.108 -2.500 -17.093 1.00 90.12 106 ARG A N 1
ATOM 800 C CA . ARG A 1 106 ? 12.425 -3.143 -17.188 1.00 90.12 106 ARG A CA 1
ATOM 801 C C . ARG A 1 106 ? 12.369 -4.501 -17.868 1.00 90.12 106 ARG A C 1
ATOM 803 O O . ARG A 1 106 ? 13.190 -4.776 -18.723 1.00 90.12 106 ARG A O 1
ATOM 810 N N . ARG A 1 107 ? 11.393 -5.346 -17.532 1.00 87.88 107 ARG A N 1
ATOM 811 C CA . ARG A 1 107 ? 11.312 -6.703 -18.095 1.00 87.88 107 ARG A CA 1
ATOM 812 C C . ARG A 1 107 ? 11.136 -6.689 -19.618 1.00 87.88 107 ARG A C 1
ATOM 814 O O . ARG A 1 107 ? 11.821 -7.435 -20.312 1.00 87.88 107 ARG A O 1
ATOM 821 N N . ALA A 1 108 ? 10.255 -5.826 -20.124 1.00 87.81 108 ALA A N 1
ATOM 822 C CA . ALA A 1 108 ? 10.001 -5.702 -21.557 1.00 87.81 108 ALA A CA 1
ATOM 823 C C . ALA A 1 108 ? 11.230 -5.149 -22.295 1.00 87.81 108 ALA A C 1
ATOM 825 O O . ALA A 1 108 ? 11.643 -5.696 -23.317 1.00 87.81 108 ALA A O 1
ATOM 826 N N . THR A 1 109 ? 11.867 -4.111 -21.742 1.00 91.88 109 THR A N 1
ATOM 827 C CA . THR A 1 109 ? 13.069 -3.519 -22.343 1.00 91.88 109 THR A CA 1
ATOM 828 C C . THR A 1 109 ? 14.272 -4.462 -22.276 1.00 91.88 109 THR A C 1
ATOM 830 O O . THR A 1 109 ? 14.997 -4.577 -23.261 1.00 91.88 109 THR A O 1
ATOM 833 N N . CYS A 1 110 ? 14.460 -5.200 -21.175 1.00 92.50 110 CYS A N 1
ATOM 834 C CA . CYS A 1 110 ? 15.506 -6.218 -21.035 1.00 92.50 110 CYS A CA 1
ATOM 835 C C . CYS A 1 110 ? 15.411 -7.285 -22.127 1.00 92.50 110 CYS A C 1
ATOM 837 O O . CYS A 1 110 ? 16.424 -7.600 -22.744 1.00 92.50 110 CYS A O 1
ATOM 839 N N . ALA A 1 111 ? 14.214 -7.820 -22.388 1.00 92.25 111 ALA A N 1
ATOM 840 C CA . ALA A 1 111 ? 14.023 -8.863 -23.394 1.00 92.25 111 ALA A CA 1
ATOM 841 C C . ALA A 1 111 ? 14.393 -8.373 -24.806 1.00 92.25 111 ALA A C 1
ATOM 843 O O . ALA A 1 111 ? 15.120 -9.052 -25.530 1.00 92.25 111 ALA A O 1
ATOM 844 N N . ALA A 1 112 ? 13.968 -7.159 -25.172 1.00 92.44 112 ALA A N 1
ATOM 845 C CA . ALA A 1 112 ? 14.312 -6.556 -26.461 1.00 92.44 112 ALA A CA 1
ATOM 846 C C . ALA A 1 112 ? 15.826 -6.308 -26.608 1.00 92.44 112 ALA A C 1
ATOM 848 O O . ALA A 1 112 ? 16.410 -6.557 -27.667 1.00 92.44 112 ALA A O 1
ATOM 849 N N . VAL A 1 113 ? 16.483 -5.854 -25.535 1.00 93.06 113 VAL A N 1
ATOM 850 C CA . VAL A 1 113 ? 17.940 -5.660 -25.511 1.00 93.06 113 VAL A CA 1
ATOM 851 C C . VAL A 1 113 ? 18.676 -7.000 -25.613 1.00 93.06 113 VAL A C 1
ATOM 853 O O . VAL A 1 113 ? 19.623 -7.098 -26.393 1.00 93.06 113 VAL A O 1
ATOM 856 N N . ALA A 1 114 ? 18.222 -8.037 -24.903 1.00 92.88 114 ALA A N 1
ATOM 857 C CA . ALA A 1 114 ? 18.792 -9.385 -24.956 1.00 92.88 114 ALA A CA 1
ATOM 858 C C . ALA A 1 114 ? 18.757 -9.961 -26.379 1.00 92.88 114 ALA A C 1
ATOM 860 O O . ALA A 1 114 ? 19.782 -10.410 -26.895 1.00 92.88 114 ALA A O 1
ATOM 861 N N . GLU A 1 115 ? 17.605 -9.869 -27.049 1.00 93.62 115 GLU A N 1
ATOM 862 C CA . GLU A 1 115 ? 17.452 -10.319 -28.434 1.00 93.62 115 GLU A CA 1
ATOM 863 C C . GLU A 1 115 ? 18.347 -9.538 -29.398 1.00 93.62 115 GLU A C 1
ATOM 865 O O . GLU A 1 115 ? 18.985 -10.132 -30.268 1.00 93.62 115 GLU A O 1
ATOM 870 N N . SER A 1 116 ? 18.459 -8.217 -29.229 1.00 93.44 116 SER A N 1
ATOM 871 C CA . SER A 1 116 ? 19.367 -7.402 -30.042 1.00 93.44 116 SER A CA 1
ATOM 872 C C . SER A 1 116 ? 20.818 -7.857 -29.878 1.00 93.44 116 SER A C 1
ATOM 874 O O . SER A 1 116 ? 21.529 -8.036 -30.875 1.00 93.44 116 SER A O 1
ATOM 876 N N . VAL A 1 117 ? 21.273 -8.051 -28.634 1.00 92.25 117 VAL A N 1
ATOM 877 C CA . VAL A 1 117 ? 22.644 -8.486 -28.323 1.00 92.25 117 VAL A CA 1
ATOM 878 C C . VAL A 1 117 ? 22.923 -9.864 -28.914 1.00 92.25 117 VAL A C 1
ATOM 880 O O . VAL A 1 117 ? 23.938 -10.017 -29.591 1.00 92.25 117 VAL A O 1
ATOM 883 N N . ARG A 1 118 ? 21.995 -10.816 -28.753 1.00 90.88 118 ARG A N 1
ATOM 884 C CA . ARG A 1 118 ? 22.100 -12.166 -29.322 1.00 90.88 118 ARG A CA 1
ATOM 885 C C . ARG A 1 118 ? 22.174 -12.148 -30.847 1.00 90.88 118 ARG A C 1
ATOM 887 O O . ARG A 1 118 ? 22.989 -12.852 -31.430 1.00 90.88 118 ARG A O 1
ATOM 894 N N . ARG A 1 119 ? 21.327 -11.344 -31.495 1.00 93.12 119 ARG A N 1
ATOM 895 C CA . ARG A 1 119 ? 21.213 -11.310 -32.959 1.00 93.12 119 ARG A CA 1
ATOM 896 C C . ARG A 1 119 ? 22.405 -10.640 -33.635 1.00 93.12 119 ARG A C 1
ATOM 898 O O . ARG A 1 119 ? 22.793 -11.050 -34.721 1.00 93.12 119 ARG A O 1
ATOM 905 N N . TYR A 1 120 ? 22.975 -9.608 -33.015 1.00 90.81 120 TYR A N 1
ATOM 906 C CA . TYR A 1 120 ? 24.047 -8.817 -33.621 1.00 90.81 120 TYR A CA 1
ATOM 907 C C . TYR A 1 120 ? 25.084 -8.379 -32.585 1.00 90.81 120 TYR A C 1
ATOM 909 O O . TYR A 1 120 ? 25.079 -7.205 -32.222 1.00 90.81 120 TYR A O 1
ATOM 917 N N . PRO A 1 121 ? 25.984 -9.242 -32.091 1.00 87.62 121 PRO A N 1
ATOM 918 C CA . PRO A 1 121 ? 26.866 -8.922 -30.961 1.00 87.62 121 PRO A CA 1
ATOM 919 C C . PRO A 1 121 ? 27.768 -7.695 -31.198 1.00 87.62 121 PRO A C 1
ATOM 921 O O . PRO A 1 121 ? 27.948 -6.895 -30.284 1.00 87.62 121 PRO A O 1
ATOM 924 N N . GLY A 1 122 ? 28.222 -7.464 -32.435 1.00 87.94 122 GLY A N 1
ATOM 925 C CA . GLY A 1 122 ? 29.101 -6.340 -32.794 1.00 87.94 122 GLY A CA 1
ATOM 926 C C . GLY A 1 122 ? 28.439 -4.955 -32.889 1.00 87.94 122 GLY A C 1
ATOM 927 O O . GLY A 1 122 ? 29.132 -3.969 -33.130 1.00 87.94 122 GLY A O 1
ATOM 928 N N . LYS A 1 123 ? 27.113 -4.830 -32.719 1.00 90.50 123 LYS A N 1
ATOM 929 C CA . LYS A 1 123 ? 26.454 -3.511 -32.757 1.00 90.50 123 LYS A CA 1
ATOM 930 C C . LYS A 1 123 ? 26.801 -2.677 -31.525 1.00 90.50 123 LYS A C 1
ATOM 932 O O . LYS A 1 123 ? 26.634 -3.124 -30.385 1.00 90.50 123 LYS A O 1
ATOM 937 N N . SER A 1 124 ? 27.164 -1.415 -31.762 1.00 92.62 124 SER A N 1
ATOM 938 C CA . SER A 1 124 ? 27.444 -0.460 -30.688 1.00 92.62 124 SER A CA 1
ATOM 939 C C . SER A 1 124 ? 26.207 -0.194 -29.822 1.00 92.62 124 SER A C 1
ATOM 941 O O . SER A 1 124 ? 25.065 -0.189 -30.291 1.00 92.62 124 SER A O 1
ATOM 943 N N . THR A 1 125 ? 26.433 0.128 -28.546 1.00 92.06 125 THR A N 1
ATOM 944 C CA . THR A 1 125 ? 25.355 0.503 -27.608 1.00 92.06 125 THR A CA 1
ATOM 945 C C . THR A 1 125 ? 24.529 1.686 -28.135 1.00 92.06 125 THR A C 1
ATOM 947 O O . THR A 1 125 ? 23.320 1.750 -27.924 1.00 92.06 125 THR A O 1
ATOM 950 N N . ARG A 1 126 ? 25.178 2.634 -28.832 1.00 93.19 126 ARG A N 1
ATOM 951 C CA . ARG A 1 126 ? 24.511 3.805 -29.424 1.00 93.19 126 ARG A CA 1
ATOM 952 C C . ARG A 1 126 ? 23.517 3.386 -30.501 1.00 93.19 126 ARG A C 1
ATOM 954 O O . ARG A 1 126 ? 22.386 3.855 -30.482 1.00 93.19 126 ARG A O 1
ATOM 961 N N . GLN A 1 127 ? 23.940 2.508 -31.404 1.00 94.00 127 GLN A N 1
ATOM 962 C CA . GLN A 1 127 ? 23.111 2.051 -32.513 1.00 94.00 127 GLN A CA 1
ATOM 963 C C . GLN A 1 127 ? 21.902 1.259 -32.013 1.00 94.00 127 GLN A C 1
ATOM 965 O O . GLN A 1 127 ? 20.778 1.563 -32.391 1.00 94.00 127 GLN A O 1
ATOM 970 N N . ARG A 1 128 ? 22.106 0.329 -31.072 1.00 94.56 128 ARG A N 1
ATOM 971 C CA . ARG A 1 128 ? 20.996 -0.417 -30.455 1.00 94.56 128 ARG A CA 1
ATOM 972 C C . ARG A 1 128 ? 19.987 0.499 -29.767 1.00 94.56 128 ARG A C 1
ATOM 974 O O . ARG A 1 128 ? 18.799 0.217 -29.773 1.00 94.56 128 ARG A O 1
ATOM 981 N N . SER A 1 129 ? 20.468 1.573 -29.142 1.00 95.31 129 SER A N 1
ATOM 982 C CA . SER A 1 129 ? 19.626 2.519 -28.400 1.00 95.31 129 SER A CA 1
ATOM 983 C C . SER A 1 129 ? 18.700 3.275 -29.342 1.00 95.31 129 SER A C 1
ATOM 985 O O . SER A 1 129 ? 17.516 3.394 -29.044 1.00 95.31 129 SER A O 1
ATOM 987 N N . ALA A 1 130 ? 19.221 3.698 -30.496 1.00 95.25 130 ALA A N 1
ATOM 988 C CA . ALA A 1 130 ? 18.419 4.309 -31.547 1.00 95.25 130 ALA A CA 1
ATOM 989 C C . ALA A 1 130 ? 17.406 3.315 -32.146 1.00 95.25 130 ALA A C 1
ATOM 991 O O . ALA A 1 130 ? 16.245 3.667 -32.299 1.00 95.25 130 ALA A O 1
ATOM 992 N N . GLU A 1 131 ? 17.819 2.071 -32.421 1.00 94.81 131 GLU A N 1
ATOM 993 C CA . GLU A 1 131 ? 16.943 1.040 -33.008 1.00 94.81 131 GLU A CA 1
ATOM 994 C C . GLU A 1 131 ? 15.797 0.617 -32.071 1.00 94.81 131 GLU A C 1
ATOM 996 O O . GLU A 1 131 ? 14.680 0.395 -32.524 1.00 94.81 131 GLU A O 1
ATOM 1001 N N . LEU A 1 132 ? 16.064 0.493 -30.766 1.00 93.50 132 LEU A N 1
ATOM 1002 C CA . LEU A 1 132 ? 15.084 0.022 -29.780 1.00 93.50 132 LEU A CA 1
ATOM 1003 C C . LEU A 1 132 ? 14.294 1.154 -29.103 1.00 93.50 132 LEU A C 1
ATOM 1005 O O . LEU A 1 132 ? 13.410 0.870 -28.298 1.00 93.50 132 LEU A O 1
ATOM 1009 N N . GLY A 1 133 ? 14.644 2.422 -29.344 1.00 94.12 133 GLY A N 1
ATOM 1010 C CA . GLY A 1 133 ? 14.049 3.571 -28.646 1.00 94.12 133 GLY A CA 1
ATOM 1011 C C . GLY A 1 133 ? 14.325 3.596 -27.134 1.00 94.12 133 GLY A C 1
ATOM 1012 O O . GLY A 1 133 ? 13.647 4.296 -26.385 1.00 94.12 133 GLY A O 1
ATOM 1013 N N . VAL A 1 134 ? 15.311 2.826 -26.660 1.00 93.25 134 VAL A N 1
ATOM 1014 C CA . VAL A 1 134 ? 15.671 2.726 -25.237 1.00 93.25 134 VAL A CA 1
ATOM 1015 C C . VAL A 1 134 ? 16.848 3.659 -24.945 1.00 93.25 134 VAL A C 1
ATOM 1017 O O . VAL A 1 134 ? 17.857 3.573 -25.651 1.00 93.25 134 VAL A O 1
ATOM 1020 N N . PRO A 1 135 ? 16.802 4.505 -23.895 1.00 94.88 135 PRO A N 1
ATOM 1021 C CA . PRO A 1 135 ? 17.909 5.394 -23.547 1.00 94.88 135 PRO A CA 1
ATOM 1022 C C . PRO A 1 135 ? 19.242 4.659 -23.348 1.00 94.88 135 PRO A C 1
ATOM 1024 O O . PRO A 1 135 ? 19.299 3.558 -22.796 1.00 94.88 135 PRO A O 1
ATOM 1027 N N . ARG A 1 136 ? 20.354 5.293 -23.742 1.00 94.81 136 ARG A N 1
ATOM 1028 C CA . ARG A 1 136 ? 21.700 4.689 -23.659 1.00 94.81 136 ARG A CA 1
ATOM 1029 C C . ARG A 1 136 ? 22.101 4.294 -22.234 1.00 94.81 136 ARG A C 1
ATOM 1031 O O . ARG A 1 136 ? 22.841 3.328 -22.073 1.00 94.81 136 ARG A O 1
ATOM 1038 N N . SER A 1 137 ? 21.649 5.031 -21.220 1.00 94.00 137 SER A N 1
ATOM 1039 C CA . SER A 1 137 ? 21.867 4.700 -19.805 1.00 94.00 137 SER A CA 1
ATOM 1040 C C . SER A 1 137 ? 21.171 3.391 -19.432 1.00 94.00 137 SER A C 1
ATOM 1042 O O . SER A 1 137 ? 21.822 2.475 -18.941 1.00 94.00 137 SER A O 1
ATOM 1044 N N . THR A 1 138 ? 19.888 3.263 -19.765 1.00 92.94 138 THR A N 1
ATOM 1045 C CA . THR A 1 138 ? 19.083 2.051 -19.567 1.00 92.94 138 THR A CA 1
ATOM 1046 C C . THR A 1 138 ? 19.658 0.849 -20.323 1.00 92.94 138 THR A C 1
ATOM 1048 O O . THR A 1 138 ? 19.751 -0.237 -19.765 1.00 92.94 138 THR A O 1
ATOM 1051 N N . MET A 1 139 ? 20.132 1.048 -21.558 1.00 93.38 139 MET A N 1
ATOM 1052 C CA . MET A 1 139 ? 20.825 0.018 -22.343 1.00 93.38 139 MET A CA 1
ATOM 1053 C C . MET A 1 139 ? 22.082 -0.502 -21.629 1.00 93.38 139 MET A C 1
ATOM 1055 O O . MET A 1 139 ? 22.262 -1.711 -21.504 1.00 93.38 139 MET A O 1
ATOM 1059 N N . LYS A 1 140 ? 22.949 0.402 -21.146 1.00 92.06 140 LYS A N 1
ATOM 1060 C CA . LYS A 1 140 ? 24.157 0.032 -20.388 1.00 92.06 140 LYS A CA 1
ATOM 1061 C C . LYS A 1 140 ? 23.803 -0.706 -19.101 1.00 92.06 140 LYS A C 1
ATOM 1063 O O . LYS A 1 140 ? 24.463 -1.686 -18.773 1.00 92.06 140 LYS A O 1
ATOM 1068 N N . ASP A 1 141 ? 22.767 -0.252 -18.404 1.00 92.81 141 ASP A N 1
ATOM 1069 C CA . ASP A 1 141 ? 22.275 -0.886 -17.186 1.00 92.81 141 ASP A CA 1
ATOM 1070 C C . ASP A 1 141 ? 21.772 -2.306 -17.446 1.00 92.81 141 ASP A C 1
ATOM 1072 O O . ASP A 1 141 ? 22.166 -3.212 -16.717 1.00 92.81 141 ASP A O 1
ATOM 1076 N N . HIS A 1 142 ? 20.979 -2.523 -18.499 1.00 92.00 142 HIS A N 1
ATOM 1077 C CA . HIS A 1 142 ? 20.522 -3.859 -18.885 1.00 92.00 142 HIS A CA 1
ATOM 1078 C C . HIS A 1 142 ? 21.678 -4.764 -19.287 1.00 92.00 142 HIS A C 1
ATOM 1080 O O . HIS A 1 142 ? 21.785 -5.882 -18.794 1.00 92.00 142 HIS A O 1
ATOM 1086 N N . ILE A 1 143 ? 22.585 -4.271 -20.132 1.00 89.38 143 ILE A N 1
ATOM 1087 C CA . ILE A 1 143 ? 23.753 -5.046 -20.549 1.00 89.38 143 ILE A CA 1
ATOM 1088 C C . ILE A 1 143 ? 24.590 -5.437 -19.324 1.00 89.38 143 ILE A C 1
ATOM 1090 O O . ILE A 1 143 ? 24.917 -6.605 -19.166 1.00 89.38 143 ILE A O 1
ATOM 1094 N N . LYS A 1 144 ? 24.879 -4.499 -18.417 1.00 89.31 144 LYS A N 1
ATOM 1095 C CA . LYS A 1 144 ? 25.721 -4.746 -17.241 1.00 89.31 144 LYS A CA 1
ATOM 1096 C C . LYS A 1 144 ? 25.055 -5.637 -16.188 1.00 89.31 144 LYS A C 1
ATOM 1098 O O . LYS A 1 144 ? 25.714 -6.506 -15.633 1.00 89.31 144 LYS A O 1
ATOM 1103 N N . LYS A 1 145 ? 23.792 -5.367 -15.846 1.00 88.94 145 LYS A N 1
ATOM 1104 C CA . LYS A 1 145 ? 23.102 -5.997 -14.706 1.00 88.94 145 LYS A CA 1
ATOM 1105 C C . LYS A 1 145 ? 22.367 -7.274 -15.097 1.00 88.94 145 LYS A C 1
ATOM 1107 O O . LYS A 1 145 ? 22.283 -8.179 -14.280 1.00 88.94 145 LYS A O 1
ATOM 1112 N N . ASP A 1 146 ? 21.827 -7.318 -16.314 1.00 85.75 146 ASP A N 1
ATOM 1113 C CA . ASP A 1 146 ? 20.866 -8.343 -16.731 1.00 85.75 146 ASP A CA 1
ATOM 1114 C C . ASP A 1 146 ? 21.456 -9.313 -17.779 1.00 85.75 146 ASP A C 1
ATOM 1116 O O . ASP A 1 146 ? 20.971 -10.435 -17.891 1.00 85.75 146 ASP A O 1
ATOM 1120 N N . LEU A 1 147 ? 22.502 -8.920 -18.531 1.00 82.62 147 LEU A N 1
ATOM 1121 C CA . LEU A 1 147 ? 23.135 -9.764 -19.567 1.00 82.62 147 LEU A CA 1
ATOM 1122 C C . LEU A 1 147 ? 24.578 -10.185 -19.246 1.00 82.62 147 LEU A C 1
ATOM 1124 O O . LEU A 1 147 ? 24.976 -11.292 -19.587 1.00 82.62 147 LEU A O 1
ATOM 1128 N N . GLN A 1 148 ? 25.368 -9.335 -18.584 1.00 68.56 148 GLN A N 1
ATOM 1129 C CA . GLN A 1 148 ? 26.781 -9.588 -18.252 1.00 68.56 148 GLN A CA 1
ATOM 1130 C C . GLN A 1 148 ? 26.977 -10.348 -16.927 1.00 68.56 148 GLN A C 1
ATOM 1132 O O . GLN A 1 148 ? 28.016 -10.231 -16.283 1.00 68.56 148 GLN A O 1
ATOM 1137 N N . GLY A 1 149 ? 26.009 -11.188 -16.544 1.00 50.44 149 GLY A N 1
ATOM 1138 C CA . GLY A 1 149 ? 26.151 -12.169 -15.458 1.00 50.44 149 GLY A CA 1
ATOM 1139 C C . GLY A 1 149 ? 27.160 -13.300 -15.736 1.00 50.44 149 GLY A C 1
ATOM 1140 O O . GLY A 1 149 ? 27.292 -14.206 -14.923 1.00 50.44 149 GLY A O 1
ATOM 1141 N N . GLY A 1 150 ? 27.882 -13.245 -16.857 1.00 43.25 150 GLY A N 1
ATOM 1142 C CA . GLY A 1 150 ? 29.073 -14.029 -17.184 1.00 43.25 150 GLY A CA 1
ATOM 1143 C C . GLY A 1 150 ? 29.967 -13.170 -18.084 1.00 43.25 150 GLY A C 1
ATOM 1144 O O . GLY A 1 150 ? 29.458 -12.486 -18.970 1.00 43.25 150 GLY A O 1
ATOM 1145 N N . GLY A 1 151 ? 31.261 -13.102 -17.775 1.00 44.38 151 GLY A N 1
ATOM 1146 C CA . GLY A 1 151 ? 32.193 -12.078 -18.256 1.00 44.38 151 GLY A CA 1
ATOM 1147 C C . GLY A 1 151 ? 32.458 -12.003 -19.769 1.00 44.38 151 GLY A C 1
ATOM 1148 O O . GLY A 1 151 ? 32.059 -12.854 -20.549 1.00 44.38 151 GLY A O 1
ATOM 1149 N N . GLU A 1 152 ? 33.217 -10.957 -20.121 1.00 45.75 152 GLU A N 1
ATOM 1150 C CA . GLU A 1 152 ? 33.923 -10.733 -21.397 1.00 45.75 152 GLU A CA 1
ATOM 1151 C C . GLU A 1 152 ? 33.130 -10.206 -22.607 1.00 45.75 152 GLU A C 1
ATOM 1153 O O . GLU A 1 152 ? 32.890 -10.900 -23.585 1.00 45.75 152 GLU A O 1
ATOM 1158 N N . VAL A 1 153 ? 32.868 -8.890 -22.635 1.00 47.69 153 VAL A N 1
ATOM 1159 C CA . VAL A 1 153 ? 32.592 -8.164 -23.903 1.00 47.69 153 VAL A CA 1
ATOM 1160 C C . VAL A 1 153 ? 33.444 -6.892 -24.024 1.00 47.69 153 VAL A C 1
ATOM 1162 O O . VAL A 1 153 ? 33.018 -5.881 -24.569 1.00 47.69 153 VAL A O 1
ATOM 1165 N N . ARG A 1 154 ? 34.668 -6.904 -23.480 1.00 46.06 154 ARG A N 1
ATOM 1166 C CA . ARG A 1 154 ? 35.594 -5.757 -23.575 1.00 46.06 154 ARG A CA 1
ATOM 1167 C C . ARG A 1 154 ? 36.734 -5.946 -24.580 1.00 46.06 154 ARG A C 1
ATOM 1169 O O . ARG A 1 154 ? 37.418 -4.978 -24.868 1.00 46.06 154 ARG A O 1
ATOM 1176 N N . GLN A 1 155 ? 36.915 -7.144 -25.146 1.00 42.78 155 GLN A N 1
ATOM 1177 C CA . GLN A 1 155 ? 38.099 -7.466 -25.959 1.00 42.78 155 GLN A CA 1
ATOM 1178 C C . GLN A 1 155 ? 37.928 -7.289 -27.485 1.00 4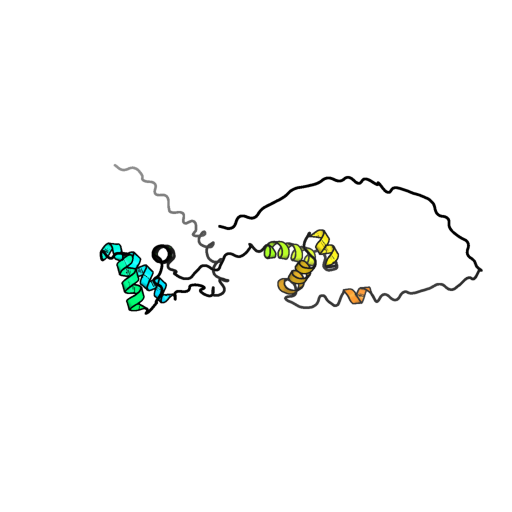2.78 155 GLN A C 1
ATOM 1180 O O . GLN A 1 155 ? 38.911 -7.389 -28.214 1.00 42.78 155 GLN A O 1
ATOM 1185 N N . GLN A 1 156 ? 36.719 -7.015 -27.998 1.00 46.09 156 GLN A N 1
ATOM 1186 C CA . GLN A 1 156 ? 36.484 -6.930 -29.453 1.00 46.09 156 GLN A CA 1
ATOM 1187 C C . GLN A 1 156 ? 36.585 -5.515 -30.053 1.00 46.09 156 GLN A C 1
ATOM 1189 O O . GLN A 1 156 ? 36.875 -5.403 -31.243 1.00 46.09 156 GLN A O 1
ATOM 1194 N N . GLU A 1 157 ? 36.419 -4.439 -29.272 1.00 47.69 157 GLU A N 1
ATOM 1195 C CA . GLU A 1 157 ? 36.566 -3.064 -29.798 1.00 47.69 157 GLU A CA 1
ATOM 1196 C C . GLU A 1 157 ? 38.040 -2.672 -30.039 1.00 47.69 157 GLU A C 1
ATOM 1198 O O . GLU A 1 157 ? 38.322 -1.924 -30.975 1.00 47.69 157 GLU A O 1
ATOM 1203 N N . ASP A 1 158 ? 38.992 -3.236 -29.286 1.00 45.34 158 ASP A N 1
ATOM 1204 C CA . ASP A 1 158 ? 40.428 -2.949 -29.458 1.00 45.34 158 ASP A CA 1
ATOM 1205 C C . ASP A 1 158 ? 41.083 -3.745 -30.602 1.00 45.34 158 ASP A C 1
ATOM 1207 O O . ASP A 1 158 ? 42.065 -3.288 -31.190 1.00 45.34 158 ASP A O 1
ATOM 1211 N N . GLN A 1 159 ? 40.525 -4.900 -30.990 1.00 46.50 159 GLN A N 1
ATOM 1212 C CA . GLN A 1 159 ? 41.050 -5.685 -32.119 1.00 46.50 159 GLN A CA 1
ATOM 1213 C C . GLN A 1 159 ? 40.752 -5.035 -33.478 1.00 46.50 159 GLN A C 1
ATOM 1215 O O . GLN A 1 159 ? 41.555 -5.153 -34.400 1.00 46.50 159 GLN A O 1
ATOM 1220 N N . GLN A 1 160 ? 39.657 -4.278 -33.604 1.00 49.25 160 GLN A N 1
ATOM 1221 C CA . GLN A 1 160 ? 39.323 -3.582 -34.856 1.00 49.25 160 GLN A CA 1
ATOM 1222 C C . GLN A 1 160 ? 40.139 -2.297 -35.079 1.00 49.25 160 GLN A C 1
ATOM 1224 O O . GLN A 1 160 ? 40.196 -1.798 -36.200 1.00 49.25 160 GLN A O 1
ATOM 1229 N N . ARG A 1 161 ? 40.819 -1.772 -34.049 1.00 54.84 161 ARG A N 1
ATOM 1230 C CA . ARG A 1 161 ? 41.703 -0.594 -34.159 1.00 54.84 161 ARG A CA 1
ATOM 1231 C C . ARG A 1 161 ? 43.170 -0.933 -34.464 1.00 54.84 161 ARG A C 1
ATOM 1233 O O . ARG A 1 161 ? 43.973 -0.015 -34.597 1.00 54.84 161 ARG A O 1
ATOM 1240 N N . ARG A 1 162 ? 43.531 -2.217 -34.593 1.00 51.31 162 ARG A N 1
ATOM 1241 C CA . ARG A 1 162 ? 44.907 -2.694 -34.849 1.00 51.31 162 ARG A CA 1
ATOM 1242 C C . ARG A 1 162 ? 45.123 -3.277 -36.253 1.00 51.31 162 ARG A C 1
ATOM 1244 O O . ARG A 1 162 ? 45.930 -4.187 -36.417 1.00 51.31 162 ARG A O 1
ATOM 1251 N N . LEU A 1 163 ? 44.454 -2.755 -37.280 1.00 44.56 163 LEU A N 1
ATOM 1252 C CA . LEU A 1 163 ? 44.941 -2.983 -38.643 1.00 44.56 163 LEU A CA 1
ATOM 1253 C C . LEU A 1 163 ? 46.085 -1.995 -38.922 1.00 44.56 163 LEU A C 1
ATOM 1255 O O . LEU A 1 163 ? 45.866 -0.787 -38.809 1.00 44.56 163 LEU A O 1
ATOM 1259 N N . PRO A 1 164 ? 47.302 -2.463 -39.255 1.00 47.12 164 PRO A N 1
ATOM 1260 C CA . PRO A 1 164 ? 48.354 -1.568 -39.699 1.00 47.12 164 PRO A CA 1
ATOM 1261 C C . PRO A 1 164 ? 47.916 -0.943 -41.024 1.00 47.12 164 PRO A C 1
ATOM 1263 O O . PRO A 1 164 ? 47.599 -1.644 -41.985 1.00 47.12 164 PRO A O 1
ATOM 1266 N N . VAL A 1 165 ? 47.895 0.387 -41.071 1.00 55.53 165 VAL A N 1
ATOM 1267 C CA . VAL A 1 165 ? 47.811 1.130 -42.327 1.00 55.53 165 VAL A CA 1
ATOM 1268 C C . VAL A 1 165 ? 49.100 0.829 -43.089 1.00 55.53 165 VAL A C 1
ATOM 1270 O O . VAL A 1 165 ? 50.142 1.424 -42.824 1.00 55.53 165 VAL A O 1
ATOM 1273 N N . LEU A 1 166 ? 49.054 -0.146 -43.996 1.00 44.78 166 LEU A N 1
ATOM 1274 C CA . LEU A 1 166 ? 50.118 -0.367 -44.968 1.00 44.78 166 LEU A CA 1
ATOM 1275 C C . LEU A 1 166 ? 50.049 0.771 -45.988 1.00 44.78 166 LEU A C 1
ATOM 1277 O O . LEU A 1 166 ? 49.352 0.695 -46.996 1.00 44.78 166 LEU A O 1
ATOM 1281 N N . TYR A 1 167 ? 50.744 1.862 -45.677 1.00 41.78 167 TYR A N 1
ATOM 1282 C CA . TYR A 1 167 ? 51.004 2.948 -46.610 1.00 41.78 167 TYR A CA 1
ATOM 1283 C C . TYR A 1 167 ? 52.074 2.484 -47.607 1.00 41.78 167 TYR A C 1
ATOM 1285 O O . TYR A 1 167 ? 53.271 2.544 -47.333 1.00 41.78 167 TYR A O 1
ATOM 1293 N N . SER A 1 168 ? 51.640 1.974 -48.757 1.00 43.84 168 SER A N 1
ATOM 1294 C CA . SER A 1 168 ? 52.493 1.746 -49.924 1.00 43.84 168 SER A CA 1
ATOM 1295 C C . SER A 1 168 ? 52.260 2.862 -50.945 1.00 43.84 168 SER A C 1
ATOM 1297 O O . SER A 1 168 ? 51.178 2.930 -51.525 1.00 43.84 168 SER A O 1
ATOM 1299 N N . GLY A 1 169 ? 53.263 3.708 -51.199 1.00 36.19 169 GLY A N 1
ATOM 1300 C CA . GLY A 1 169 ? 53.250 4.623 -52.349 1.00 36.19 169 GLY A CA 1
ATOM 1301 C C . GLY A 1 169 ? 53.974 5.947 -52.117 1.00 36.19 169 GLY A C 1
ATOM 1302 O O . GLY A 1 169 ? 53.478 6.826 -51.425 1.00 36.19 169 GLY A O 1
ATOM 1303 N N . SER A 1 170 ? 55.162 6.057 -52.704 1.00 40.69 170 SER A N 1
ATOM 1304 C CA . SER A 1 170 ? 56.138 7.154 -52.617 1.00 40.69 170 SER A CA 1
ATOM 1305 C C . SER A 1 170 ? 55.864 8.307 -53.628 1.00 40.69 170 SER A C 1
ATOM 1307 O O . SER A 1 170 ? 54.889 8.225 -54.371 1.00 40.69 170 SER A O 1
ATOM 1309 N N . PRO A 1 171 ? 56.667 9.398 -53.640 1.00 54.47 171 PRO A N 1
ATOM 1310 C CA . PRO A 1 171 ? 56.230 10.783 -53.857 1.00 54.47 171 PRO A CA 1
ATOM 1311 C C . PRO A 1 171 ? 56.331 11.274 -55.309 1.00 54.47 171 PRO A C 1
ATOM 1313 O O . PRO A 1 171 ? 57.177 10.814 -56.072 1.00 54.47 171 PRO A O 1
ATOM 1316 N N . GLN A 1 172 ? 55.573 12.323 -55.648 1.00 41.81 172 GLN A N 1
ATOM 1317 C CA . GLN A 1 172 ? 55.933 13.242 -56.730 1.00 41.81 172 GLN A CA 1
ATOM 1318 C C . GLN A 1 172 ? 55.546 14.682 -56.380 1.00 41.81 172 GLN A C 1
ATOM 1320 O O . GLN A 1 172 ? 54.423 14.999 -56.003 1.00 41.81 172 GLN A O 1
ATOM 1325 N N . SER A 1 173 ? 56.556 15.533 -56.471 1.00 40.88 173 SER A N 1
ATOM 1326 C CA . SER A 1 173 ? 56.595 16.964 -56.219 1.00 40.88 173 SER A CA 1
ATOM 1327 C C . SER A 1 173 ? 55.925 17.779 -57.331 1.00 40.88 173 SER A C 1
ATOM 1329 O O . SER A 1 173 ? 56.218 17.551 -58.503 1.00 40.88 173 SER A O 1
ATOM 1331 N N . ARG A 1 174 ? 55.137 18.809 -56.971 1.00 36.59 174 ARG A N 1
ATOM 1332 C CA . ARG A 1 174 ? 55.136 20.126 -57.651 1.00 36.59 174 ARG A CA 1
ATOM 1333 C C . ARG A 1 174 ? 54.257 21.185 -56.954 1.00 36.59 174 ARG A C 1
ATOM 1335 O O . ARG A 1 174 ? 53.042 21.104 -57.011 1.00 36.59 174 ARG A O 1
ATOM 1342 N N . LEU A 1 175 ? 54.940 22.156 -56.336 1.00 39.03 175 LEU A N 1
ATOM 1343 C CA . LEU A 1 175 ? 54.718 23.620 -56.345 1.00 39.03 175 LEU A CA 1
ATOM 1344 C C . LEU A 1 175 ? 53.269 24.180 -56.249 1.00 39.03 175 LEU A C 1
ATOM 1346 O O . LEU A 1 175 ? 52.566 24.194 -57.250 1.00 39.03 175 LEU A O 1
ATOM 1350 N N . GLU A 1 176 ? 52.910 24.669 -55.042 1.00 43.09 176 GLU A N 1
ATOM 1351 C CA . GLU A 1 176 ? 52.383 26.009 -54.622 1.00 43.09 176 GLU A CA 1
ATOM 1352 C C . GLU A 1 176 ? 51.587 26.917 -55.614 1.00 43.09 176 GLU A C 1
ATOM 1354 O O . GLU A 1 176 ? 51.832 26.863 -56.815 1.00 43.09 176 GLU A O 1
ATOM 1359 N N . PRO A 1 177 ? 50.866 27.980 -55.163 1.00 52.25 177 PRO A N 1
ATOM 1360 C CA . PRO A 1 177 ? 50.026 28.164 -53.967 1.00 52.25 177 PRO A CA 1
ATOM 1361 C C . PRO A 1 177 ? 48.666 28.883 -54.235 1.00 52.25 177 PRO A C 1
ATOM 1363 O O . PRO A 1 177 ? 48.470 29.574 -55.228 1.00 52.25 177 PRO A O 1
ATOM 1366 N N . ASN A 1 178 ? 47.759 28.756 -53.258 1.00 44.50 178 ASN A N 1
ATOM 1367 C CA . ASN A 1 178 ? 46.797 29.746 -52.728 1.00 44.50 178 ASN A CA 1
ATOM 1368 C C . ASN A 1 178 ? 46.192 30.827 -53.661 1.00 44.50 178 ASN A C 1
ATOM 1370 O O . ASN A 1 178 ? 46.863 31.787 -54.033 1.00 44.50 178 ASN A O 1
ATOM 1374 N N . THR A 1 179 ? 44.869 30.786 -53.871 1.00 37.38 179 THR A N 1
ATOM 1375 C CA . THR A 1 179 ? 44.038 32.008 -53.944 1.00 37.38 179 THR A CA 1
ATOM 1376 C C . THR A 1 179 ? 42.547 31.720 -53.716 1.00 37.38 179 THR A C 1
ATOM 1378 O O . THR A 1 179 ? 41.904 31.015 -54.482 1.00 37.38 179 THR A O 1
ATOM 1381 N N . ALA A 1 180 ? 42.045 32.288 -52.618 1.00 37.22 180 ALA A N 1
ATOM 1382 C CA . ALA A 1 180 ? 40.755 32.959 -52.420 1.00 37.22 180 ALA A CA 1
ATOM 1383 C C . ALA A 1 180 ? 39.452 32.381 -53.023 1.00 37.22 180 ALA A C 1
ATOM 138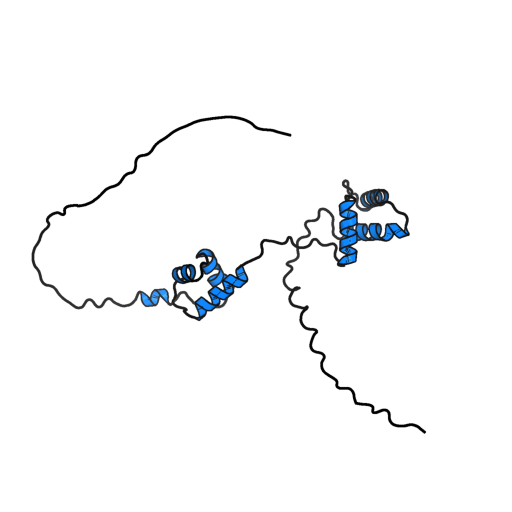5 O O . ALA A 1 180 ? 39.198 32.422 -54.224 1.00 37.22 180 ALA A O 1
ATOM 1386 N N . ALA A 1 181 ? 38.549 32.018 -52.106 1.00 49.28 181 ALA A N 1
ATOM 1387 C CA . ALA A 1 181 ? 37.104 31.941 -52.307 1.00 49.28 181 ALA A CA 1
ATOM 1388 C C . ALA A 1 181 ? 36.471 33.325 -52.567 1.00 49.28 181 ALA A C 1
ATOM 1390 O O . ALA A 1 181 ? 36.963 34.342 -52.075 1.00 49.28 181 ALA A O 1
ATOM 1391 N N . PRO A 1 182 ? 35.331 33.351 -53.269 1.00 49.66 182 PRO A N 1
ATOM 1392 C CA . PRO A 1 182 ? 34.089 33.880 -52.681 1.00 49.66 182 PRO A CA 1
ATOM 1393 C C . PRO A 1 182 ? 32.946 32.851 -52.854 1.00 49.66 182 PRO A C 1
ATOM 1395 O O . PRO A 1 182 ? 32.903 32.133 -53.844 1.00 49.66 182 PRO A O 1
ATOM 1398 N N . GLY A 1 183 ? 32.015 32.627 -51.924 1.00 41.50 183 GLY A N 1
ATOM 1399 C CA . GLY A 1 183 ? 31.311 33.589 -51.080 1.00 41.50 183 GLY A CA 1
ATOM 1400 C C . GLY A 1 183 ? 29.989 33.973 -51.755 1.00 41.50 183 GLY A C 1
ATOM 1401 O O . GLY A 1 183 ? 29.926 35.028 -52.375 1.00 41.50 183 GLY A O 1
ATOM 1402 N N . ALA A 1 184 ? 28.963 33.111 -51.686 1.00 38.88 184 ALA A N 1
ATOM 1403 C CA . ALA A 1 184 ? 27.637 33.382 -52.251 1.00 38.88 184 ALA A CA 1
ATOM 1404 C C . ALA A 1 184 ? 26.497 32.704 -51.463 1.00 38.88 184 ALA A C 1
ATOM 1406 O O . ALA A 1 184 ? 26.538 31.493 -51.256 1.00 38.88 184 ALA A O 1
ATOM 1407 N N . ALA A 1 185 ? 25.479 33.526 -51.163 1.00 42.78 185 ALA A N 1
ATOM 1408 C CA . ALA A 1 185 ? 24.078 33.224 -50.831 1.00 42.78 185 ALA A CA 1
ATOM 1409 C C . ALA A 1 185 ? 23.779 32.582 -49.456 1.00 42.78 185 ALA A C 1
ATOM 1411 O O . ALA A 1 185 ? 24.460 31.658 -49.035 1.00 42.78 185 ALA A O 1
ATOM 1412 N N . ALA A 1 186 ? 22.730 32.947 -48.717 1.00 46.84 186 ALA A N 1
ATOM 1413 C CA . ALA A 1 186 ? 21.710 33.998 -48.804 1.00 46.84 186 ALA A CA 1
ATOM 1414 C C . ALA A 1 186 ? 20.883 33.926 -47.494 1.00 46.84 186 ALA A C 1
ATOM 1416 O O . ALA A 1 186 ? 20.762 32.835 -46.938 1.00 46.84 186 ALA A O 1
ATOM 1417 N N . ASP A 1 187 ? 20.407 35.088 -47.028 1.00 40.34 187 ASP A N 1
ATOM 1418 C CA . ASP A 1 187 ? 19.072 35.426 -46.474 1.00 40.34 187 ASP A CA 1
ATOM 1419 C C . ASP A 1 187 ? 18.312 34.360 -45.639 1.00 40.34 187 ASP A C 1
ATOM 1421 O O . ASP A 1 187 ? 18.164 33.213 -46.036 1.00 40.34 187 ASP A O 1
ATOM 1425 N N . ASP A 1 188 ? 17.761 34.639 -44.454 1.00 45.28 188 ASP A N 1
ATOM 1426 C CA . ASP A 1 188 ? 16.607 35.524 -44.246 1.00 45.28 188 ASP A CA 1
ATOM 1427 C C . ASP A 1 188 ? 16.346 35.641 -42.722 1.00 45.28 188 ASP A C 1
ATOM 1429 O O . ASP A 1 188 ? 16.213 34.630 -42.026 1.00 45.28 188 ASP A O 1
ATOM 1433 N N . VAL A 1 189 ? 16.331 36.865 -42.180 1.00 47.59 189 VAL A N 1
ATOM 1434 C CA . VAL A 1 189 ? 16.018 37.157 -40.767 1.00 47.59 189 VAL A CA 1
ATOM 1435 C C . VAL A 1 189 ? 14.679 37.882 -40.727 1.00 47.59 189 VAL A C 1
ATOM 1437 O O . VAL A 1 189 ? 14.595 39.074 -41.014 1.00 47.59 189 VAL A O 1
ATOM 1440 N N . GLY A 1 190 ? 13.638 37.138 -40.358 1.00 47.84 190 GLY A N 1
ATOM 1441 C CA . GLY A 1 190 ? 12.309 37.662 -40.067 1.00 47.84 190 GLY A CA 1
ATOM 1442 C C . GLY A 1 190 ? 12.263 38.362 -38.711 1.00 47.84 190 GLY A C 1
ATOM 1443 O O . GLY A 1 190 ? 12.201 37.717 -37.665 1.00 47.84 190 GLY A O 1
ATOM 1444 N N . ASP A 1 191 ? 12.295 39.688 -38.780 1.00 44.66 191 ASP A N 1
ATOM 1445 C CA . ASP A 1 191 ? 11.849 40.655 -37.780 1.00 44.66 191 ASP A CA 1
ATOM 1446 C C . ASP A 1 191 ? 10.329 40.548 -37.540 1.00 44.66 191 ASP A C 1
ATOM 1448 O O . ASP A 1 191 ? 9.563 40.231 -38.453 1.00 44.66 191 ASP A O 1
ATOM 1452 N N . GLY A 1 192 ? 9.879 40.806 -36.310 1.00 48.09 192 GLY A N 1
ATOM 1453 C CA . GLY A 1 192 ? 8.457 40.757 -35.965 1.00 48.09 192 GLY A CA 1
ATOM 1454 C C . GLY A 1 192 ? 8.187 40.848 -34.468 1.00 48.09 192 GLY A C 1
ATOM 1455 O O . GLY A 1 192 ? 7.872 39.850 -33.823 1.00 48.09 192 GLY A O 1
ATOM 1456 N N . GLY A 1 193 ? 8.329 42.053 -33.914 1.00 42.66 193 GLY A N 1
ATOM 1457 C CA . GLY A 1 193 ? 7.898 42.390 -32.557 1.00 42.66 193 GLY A CA 1
ATOM 1458 C C . GLY A 1 193 ? 6.386 42.633 -32.411 1.00 42.66 193 GLY A C 1
ATOM 1459 O O . GLY A 1 193 ? 5.643 42.680 -33.388 1.00 42.66 193 GLY A O 1
ATOM 1460 N N . GLY A 1 194 ? 5.959 42.844 -31.160 1.00 41.81 194 GLY A N 1
ATOM 1461 C CA . GLY A 1 194 ? 4.624 43.329 -30.768 1.00 41.81 194 GLY A CA 1
ATOM 1462 C C . GLY A 1 194 ? 4.073 42.538 -29.573 1.00 41.81 194 GLY A C 1
ATOM 1463 O O . GLY A 1 194 ? 3.628 41.415 -29.759 1.00 41.81 194 GLY A O 1
ATOM 1464 N N . ALA A 1 195 ? 4.295 42.930 -28.313 1.00 46.41 195 ALA A N 1
ATOM 1465 C CA . ALA A 1 195 ? 3.737 44.073 -27.563 1.00 46.41 195 ALA A CA 1
ATOM 1466 C C . ALA A 1 195 ? 2.305 43.838 -27.028 1.00 46.41 195 ALA A C 1
ATOM 1468 O O . ALA A 1 195 ? 1.429 43.401 -27.767 1.00 46.41 195 ALA A O 1
ATOM 1469 N N . GLY A 1 196 ? 2.099 44.199 -25.753 1.00 45.09 196 GLY A N 1
ATOM 1470 C CA . GLY A 1 196 ? 0.807 44.293 -25.052 1.00 45.09 196 GLY A CA 1
ATOM 1471 C C . GLY A 1 196 ? 0.683 43.284 -23.904 1.00 45.09 196 GLY A C 1
ATOM 1472 O O . GLY A 1 196 ? 0.513 42.102 -24.171 1.00 45.09 196 GLY A O 1
ATOM 1473 N N . ASP A 1 197 ? 0.986 43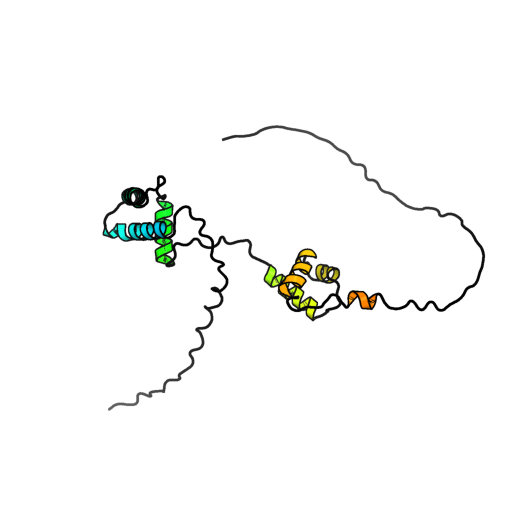.639 -22.646 1.00 45.34 197 ASP A N 1
ATOM 1474 C CA . ASP A 1 197 ? 0.089 44.315 -21.671 1.00 45.34 197 ASP A CA 1
ATOM 1475 C C . ASP A 1 197 ? -1.106 43.419 -21.282 1.00 45.34 197 ASP A C 1
ATOM 1477 O O . ASP A 1 197 ? -1.726 42.816 -22.144 1.00 45.34 197 ASP A O 1
ATOM 1481 N N . ALA A 1 198 ? -1.573 43.262 -20.047 1.00 53.50 198 ALA A N 1
ATOM 1482 C CA . ALA A 1 198 ? -1.250 43.737 -18.710 1.00 53.50 198 ALA A CA 1
ATOM 1483 C C . ALA A 1 198 ? -2.132 42.903 -17.735 1.00 53.50 198 ALA A C 1
ATOM 1485 O O . ALA A 1 198 ? -2.936 42.082 -18.171 1.00 53.50 198 ALA A O 1
ATOM 1486 N N . GLU A 1 199 ? -2.025 43.198 -16.435 1.00 49.06 199 GLU A N 1
ATOM 1487 C CA . GLU A 1 199 ? -2.917 42.778 -15.331 1.00 49.06 199 GLU A CA 1
ATOM 1488 C C . GLU A 1 199 ? -2.691 41.354 -14.774 1.00 49.06 199 GLU A C 1
ATOM 1490 O O . GLU A 1 199 ? -2.575 40.376 -15.493 1.00 49.06 199 GLU A O 1
ATOM 1495 N N . GLY A 1 200 ? -2.588 41.104 -13.468 1.00 46.62 200 GLY A N 1
ATOM 1496 C CA . GLY A 1 200 ? -2.917 41.930 -12.315 1.00 46.62 200 GLY A CA 1
ATOM 1497 C C . GLY A 1 200 ? -3.741 41.126 -11.303 1.00 46.62 200 GLY A C 1
ATOM 1498 O O . GLY A 1 200 ? -4.962 41.170 -11.346 1.00 46.62 200 GLY A O 1
ATOM 1499 N N . THR A 1 201 ? -3.060 40.519 -10.312 1.00 58.06 201 THR A N 1
ATOM 1500 C CA . THR A 1 201 ? -3.564 40.145 -8.954 1.00 58.06 201 THR A CA 1
ATOM 1501 C C . THR A 1 201 ? -4.646 39.039 -8.806 1.00 58.06 201 THR A C 1
ATOM 1503 O O . THR A 1 201 ? -5.303 38.681 -9.771 1.00 58.06 201 THR A O 1
ATOM 1506 N N . PRO A 1 202 ? -4.932 38.516 -7.585 1.00 65.12 202 PRO A N 1
ATOM 1507 C CA . PRO A 1 202 ? -4.023 38.038 -6.535 1.00 65.12 202 PRO A CA 1
ATOM 1508 C C . PRO A 1 202 ? -4.422 36.668 -5.912 1.00 65.12 202 PRO A C 1
ATOM 1510 O O . PRO A 1 202 ? -5.543 36.183 -6.008 1.00 65.12 202 PRO A O 1
ATOM 1513 N N . ARG A 1 203 ? -3.446 36.108 -5.189 1.00 56.62 203 ARG A N 1
ATOM 1514 C CA . ARG A 1 203 ? -3.506 35.349 -3.921 1.00 56.62 203 ARG A CA 1
ATOM 1515 C C . ARG A 1 203 ? -4.880 35.201 -3.230 1.00 56.62 203 ARG A C 1
ATOM 1517 O O . ARG A 1 203 ? -5.491 36.197 -2.854 1.00 56.62 203 ARG A O 1
ATOM 1524 N N . LEU A 1 204 ? -5.236 33.959 -2.887 1.00 59.62 204 LEU A N 1
ATOM 1525 C CA . LEU A 1 204 ? -6.144 33.632 -1.784 1.00 59.62 204 LEU A CA 1
ATOM 1526 C C . LEU A 1 204 ? -5.505 32.552 -0.901 1.00 59.62 204 LEU A C 1
ATOM 1528 O O . LEU A 1 204 ? -5.262 31.433 -1.349 1.00 59.62 204 LEU A O 1
ATOM 1532 N N . ASP A 1 205 ? -5.217 32.949 0.337 1.00 59.91 205 ASP A N 1
ATOM 1533 C CA . ASP A 1 205 ? -5.021 32.083 1.497 1.00 59.91 205 ASP A CA 1
ATOM 1534 C C . ASP A 1 205 ? -6.411 31.779 2.096 1.00 59.91 205 ASP A C 1
ATOM 1536 O O . ASP A 1 205 ? -7.173 32.720 2.338 1.00 59.91 205 ASP A O 1
ATOM 1540 N N . ALA A 1 206 ? -6.718 30.498 2.330 1.00 63.09 206 ALA A N 1
ATOM 1541 C CA . ALA A 1 206 ? -7.558 29.964 3.417 1.00 63.09 206 ALA A CA 1
ATOM 1542 C C . ALA A 1 206 ? -7.510 28.427 3.406 1.00 63.09 206 ALA A C 1
ATOM 1544 O O . ALA A 1 206 ? -7.867 27.832 2.363 1.00 63.09 206 ALA A O 1
#

Organism: Petromyzon marinus (NCBI:txid7757)

pLDDT: mean 72.05, std 22.86, range [35.88, 96.75]